Protein AF-A0A5A8AEP1-F1 (afdb_monomer_lite)

pLDDT: mean 81.13, std 14.39, range [53.38, 98.06]

Sequence (208 aa):
MDKDSIIITCQIITALGSLSTFGMFLFLFRKDKDKQTQINKLTSITTLLEAQNNVMKEHNNLVSQQVEIFRNTKILSGQDNKALSELRNIEEKKLKLSVRPNLWLNGAGYRGYDGELKIDLNNKGEVAYVTNFNLTSSDIILHNEHLPYELEGGQRRYIFARSKGNKHIKNAIYSIEILYKDKINTQYSITIIGEGANVTLSEPTEIE

Secondary structure (DSSP, 8-state):
--HHHHHHHHHHHHHHHHHHHHHHHHHHHHHHHHHHHHHHHHHHHHHHHHHHHHHHHHHHHHHHHHHHHHHHHHH-TT-HHHHHHHHHHHHHHHHHHHT---EEEEEEEEETTTTEEEEEEEE-SS-EEEEEEEEE-SSEEE-----SEEE-TT-EEEEEEEE-SSS-GGG-EEEEEEEEE-TT--EEEEEEEEETTEEEEPPPEEE-

Foldseek 3Di:
DDPVVVVVVVVVVVVVVVVVVVVVVVVVVVVVVVVVVVVVVVVLVVVLVVLVVVLVVVVVVLVVVLVVLVVVCVVPVPDPPPSVVVVVVSVVVNVCSQFPWDKDWPFWDADQVQQKIKTKIATQHAKKQWADKDKDFPFKDWDPPPDRDIHGHGGIDITMIGTDPDDRLQQTWIKIWIWIATPVGFIKIKIWTDGRRDIDIDDIDTDD

Structure (mmCIF, N/CA/C/O backbone):
data_AF-A0A5A8AEP1-F1
#
_entry.id   AF-A0A5A8AEP1-F1
#
loop_
_atom_site.group_PDB
_atom_site.id
_atom_site.type_symbol
_atom_site.label_atom_id
_atom_site.label_alt_id
_atom_site.label_comp_id
_atom_site.label_asym_id
_atom_site.label_entity_id
_atom_site.label_seq_id
_atom_site.pdbx_PDB_ins_code
_atom_site.Cartn_x
_atom_site.Cartn_y
_atom_site.Cartn_z
_atom_site.occupancy
_atom_site.B_iso_or_equiv
_atom_site.auth_seq_id
_atom_site.auth_comp_id
_atom_site.auth_asym_id
_atom_site.auth_atom_id
_atom_site.pdbx_PDB_model_num
ATOM 1 N N . MET A 1 1 ? 53.784 -49.464 -20.365 1.00 56.50 1 MET A N 1
ATOM 2 C CA . MET A 1 1 ? 52.571 -48.623 -20.409 1.00 56.50 1 MET A CA 1
ATOM 3 C C . MET A 1 1 ? 52.745 -47.651 -21.546 1.00 56.50 1 MET A C 1
ATOM 5 O O . MET A 1 1 ? 53.759 -46.965 -21.577 1.00 56.50 1 MET A O 1
ATOM 9 N N . ASP A 1 2 ? 51.821 -47.686 -22.497 1.00 63.44 2 ASP A N 1
ATOM 10 C CA . ASP A 1 2 ? 51.877 -46.867 -23.701 1.00 63.44 2 ASP A CA 1
ATOM 11 C C . ASP A 1 2 ? 51.679 -45.384 -23.348 1.00 63.44 2 ASP A C 1
ATOM 13 O O . ASP A 1 2 ? 50.875 -45.062 -22.465 1.00 63.44 2 ASP A O 1
ATOM 17 N N . LYS A 1 3 ? 52.433 -44.480 -23.987 1.00 59.47 3 LYS A N 1
ATOM 18 C CA . LYS A 1 3 ? 52.394 -43.031 -23.685 1.00 59.47 3 LYS A CA 1
ATOM 19 C C . LYS A 1 3 ? 50.985 -42.461 -23.867 1.00 59.47 3 LYS A C 1
ATOM 21 O O . LYS A 1 3 ? 50.569 -41.597 -23.096 1.00 59.47 3 LYS A O 1
ATOM 26 N N . ASP A 1 4 ? 50.234 -43.019 -24.807 1.00 63.28 4 ASP A N 1
ATOM 27 C CA . ASP A 1 4 ? 48.874 -42.598 -25.129 1.00 63.28 4 ASP A CA 1
ATOM 28 C C . ASP A 1 4 ? 47.870 -42.980 -24.031 1.00 63.28 4 ASP A C 1
ATOM 30 O O . ASP A 1 4 ? 46.975 -42.199 -23.703 1.00 63.28 4 ASP A O 1
ATOM 34 N N . SER A 1 5 ? 48.068 -44.117 -23.352 1.00 60.09 5 SER A N 1
ATOM 35 C CA . SER A 1 5 ? 47.227 -44.514 -22.212 1.00 60.09 5 SER A CA 1
ATOM 36 C C . SER A 1 5 ? 47.380 -43.567 -21.015 1.00 60.09 5 SER A C 1
ATOM 38 O O . SER A 1 5 ? 46.408 -43.303 -20.307 1.00 60.09 5 SER A O 1
ATOM 40 N N . ILE A 1 6 ? 48.577 -43.015 -20.788 1.00 62.09 6 ILE A N 1
ATOM 41 C CA . ILE A 1 6 ? 48.833 -42.062 -19.694 1.00 62.09 6 ILE A CA 1
ATOM 42 C C . ILE A 1 6 ? 48.179 -40.706 -19.995 1.00 62.09 6 ILE A C 1
ATOM 44 O O . ILE A 1 6 ? 47.563 -40.111 -19.112 1.00 62.09 6 ILE A O 1
ATOM 48 N N . ILE A 1 7 ? 48.248 -40.246 -21.247 1.00 65.69 7 ILE A N 1
ATOM 49 C CA . ILE A 1 7 ? 47.652 -38.973 -21.680 1.00 65.69 7 ILE A CA 1
ATOM 50 C C . ILE A 1 7 ? 46.123 -39.012 -21.554 1.00 65.69 7 ILE A C 1
ATOM 52 O O . ILE A 1 7 ? 45.536 -38.090 -20.986 1.00 65.69 7 ILE A O 1
ATOM 56 N N . ILE A 1 8 ? 45.486 -40.101 -21.994 1.00 66.75 8 ILE A N 1
ATOM 57 C CA . ILE A 1 8 ? 44.029 -40.282 -21.888 1.00 66.75 8 ILE A CA 1
ATOM 58 C C . ILE A 1 8 ? 43.591 -40.331 -20.415 1.00 66.75 8 ILE A C 1
ATOM 60 O O . ILE A 1 8 ? 42.610 -39.691 -20.035 1.00 66.75 8 ILE A O 1
ATOM 64 N N . THR A 1 9 ? 44.347 -41.020 -19.554 1.00 60.47 9 THR A N 1
ATOM 65 C CA . THR A 1 9 ? 44.026 -41.108 -18.119 1.00 60.47 9 THR A CA 1
ATOM 66 C C . THR A 1 9 ? 44.134 -39.741 -17.432 1.00 60.47 9 THR A C 1
ATOM 68 O O . THR A 1 9 ? 43.245 -39.360 -16.670 1.00 60.47 9 THR A O 1
ATOM 71 N N . CYS A 1 10 ? 45.163 -38.951 -17.753 1.00 59.16 10 CYS A N 1
ATOM 72 C CA . CYS A 1 10 ? 45.306 -37.582 -17.249 1.00 59.16 10 CYS A CA 1
ATOM 73 C C . CYS A 1 10 ? 44.175 -36.658 -17.728 1.00 59.16 10 CYS A C 1
ATOM 75 O O . CYS A 1 10 ? 43.651 -35.872 -16.939 1.00 59.16 10 CYS A O 1
ATOM 77 N N . GLN A 1 11 ? 43.745 -36.763 -18.988 1.00 58.00 11 GLN A N 1
ATOM 78 C CA . GLN A 1 11 ? 42.618 -35.979 -19.508 1.00 58.00 11 GLN A CA 1
ATOM 79 C C . GLN A 1 11 ? 41.291 -36.328 -18.814 1.00 58.00 11 GLN A C 1
ATOM 81 O O . GLN A 1 11 ? 40.545 -35.422 -18.443 1.00 58.00 11 GLN A O 1
ATOM 86 N N . ILE A 1 12 ? 41.029 -37.612 -18.551 1.00 61.69 12 ILE A N 1
ATOM 87 C CA . ILE A 1 12 ? 39.833 -38.068 -17.822 1.00 61.69 12 ILE A CA 1
ATOM 88 C C . ILE A 1 12 ? 39.840 -37.565 -16.371 1.00 61.69 12 ILE A C 1
ATOM 90 O O . ILE A 1 12 ? 38.819 -37.076 -15.889 1.00 61.69 12 ILE A O 1
ATOM 94 N N . ILE A 1 13 ? 40.987 -37.610 -15.683 1.00 59.09 13 ILE A N 1
ATOM 95 C CA . ILE A 1 13 ? 41.125 -37.093 -14.309 1.00 59.09 13 ILE A CA 1
ATOM 96 C C . ILE A 1 13 ? 40.872 -35.578 -14.263 1.00 59.09 13 ILE A C 1
ATOM 98 O O . ILE A 1 13 ? 40.195 -35.083 -13.361 1.00 59.09 13 ILE A O 1
ATOM 102 N N . THR A 1 14 ? 41.350 -34.841 -15.265 1.00 55.69 14 THR A N 1
ATOM 103 C CA . THR A 1 14 ? 41.165 -33.382 -15.350 1.00 55.69 14 THR A CA 1
ATOM 104 C C . THR A 1 14 ? 39.704 -33.015 -15.672 1.00 55.69 14 THR A C 1
ATOM 106 O O . THR A 1 14 ? 39.146 -32.070 -15.107 1.00 55.69 14 THR A O 1
ATOM 109 N N . ALA A 1 15 ? 39.034 -33.805 -16.518 1.00 58.00 15 ALA A N 1
ATOM 110 C CA . ALA A 1 15 ? 37.605 -33.671 -16.815 1.00 58.00 15 ALA A CA 1
ATOM 111 C C . ALA A 1 15 ? 36.709 -34.019 -15.606 1.00 58.00 15 ALA A C 1
ATOM 113 O O . ALA A 1 15 ? 35.729 -33.327 -15.338 1.00 58.00 15 ALA A O 1
ATOM 114 N N . LEU A 1 16 ? 37.072 -35.037 -14.818 1.00 57.28 16 LEU A N 1
ATOM 115 C CA . LEU A 1 16 ? 36.381 -35.402 -13.571 1.00 57.28 16 LEU A CA 1
ATOM 116 C C . LEU A 1 16 ? 36.598 -34.380 -12.444 1.00 57.28 16 LEU A C 1
ATOM 118 O O . LEU A 1 16 ? 35.710 -34.178 -11.614 1.00 57.28 16 LEU A O 1
ATOM 122 N N . GLY A 1 17 ? 37.752 -33.707 -12.420 1.00 59.12 17 GLY A N 1
ATOM 123 C CA . GLY A 1 17 ? 38.022 -32.606 -11.493 1.00 59.12 17 GLY A CA 1
ATOM 124 C C . GLY A 1 17 ? 37.175 -31.355 -11.765 1.00 59.12 17 GLY A C 1
ATOM 125 O O . GLY A 1 17 ? 36.769 -30.682 -10.820 1.00 59.12 17 GLY A O 1
ATOM 126 N N . SER A 1 18 ? 36.861 -31.066 -13.034 1.00 62.28 18 SER A N 1
ATOM 127 C CA . SER A 1 18 ? 36.062 -29.894 -13.450 1.00 62.28 18 SER A CA 1
ATOM 128 C C . SER A 1 18 ? 34.543 -30.114 -13.324 1.00 62.28 18 SER A C 1
ATOM 130 O O . SER A 1 18 ? 33.862 -29.308 -12.691 1.00 62.28 18 SER A O 1
ATOM 132 N N . LEU A 1 19 ? 34.026 -31.251 -13.814 1.00 60.31 19 LEU A N 1
ATOM 133 C CA . LEU A 1 19 ? 33.308 -32.211 -12.969 1.00 60.31 19 LEU A CA 1
ATOM 134 C C . LEU A 1 19 ? 32.662 -31.738 -11.652 1.00 60.31 19 LEU A C 1
ATOM 136 O O . LEU A 1 19 ? 31.562 -31.184 -11.550 1.00 60.31 19 LEU A O 1
ATOM 140 N N . SER A 1 20 ? 33.405 -32.079 -10.603 1.00 60.66 20 SER A N 1
ATOM 141 C CA . SER A 1 20 ? 33.069 -31.899 -9.200 1.00 60.66 20 SER A CA 1
ATOM 142 C C . SER A 1 20 ? 33.052 -30.432 -8.779 1.00 60.66 20 SER A C 1
ATOM 144 O O . SER A 1 20 ? 32.210 -30.052 -7.963 1.00 60.66 20 SER A O 1
ATOM 146 N N . THR A 1 21 ? 33.904 -29.581 -9.364 1.00 63.78 21 THR A N 1
ATOM 147 C CA . THR A 1 21 ? 33.881 -28.136 -9.083 1.00 63.78 21 THR A CA 1
ATOM 148 C C . THR A 1 21 ? 32.578 -27.507 -9.562 1.00 63.78 21 THR A C 1
ATOM 150 O O . THR A 1 21 ? 31.950 -26.766 -8.808 1.00 63.78 21 THR A O 1
ATOM 153 N N . PHE A 1 22 ? 32.102 -27.851 -10.760 1.00 63.69 22 PHE A N 1
ATOM 154 C CA . PHE A 1 22 ? 30.818 -27.367 -11.274 1.00 63.69 22 PHE A CA 1
ATOM 155 C C . PHE A 1 22 ? 29.628 -27.820 -10.407 1.00 63.69 22 PHE A C 1
ATOM 157 O O . PHE A 1 22 ? 28.737 -27.024 -10.098 1.00 63.69 22 PHE A O 1
ATOM 164 N N . GLY A 1 23 ? 29.647 -29.070 -9.930 1.00 65.56 23 GLY A N 1
ATOM 165 C CA . GLY A 1 23 ? 28.655 -29.580 -8.977 1.00 65.56 23 GLY A CA 1
ATOM 166 C C . GLY A 1 23 ? 28.650 -28.820 -7.644 1.00 65.56 23 GLY A C 1
ATOM 167 O O . GLY A 1 23 ? 27.582 -28.464 -7.140 1.00 65.56 23 GLY A O 1
ATOM 168 N N . MET A 1 24 ? 29.834 -28.502 -7.110 1.00 66.12 24 MET A N 1
ATOM 169 C CA . MET A 1 24 ? 30.001 -27.689 -5.899 1.00 66.12 24 MET A CA 1
ATOM 170 C C . MET A 1 24 ? 29.421 -26.277 -6.087 1.00 66.12 24 MET A C 1
ATOM 172 O O . MET A 1 24 ? 28.700 -25.790 -5.216 1.00 66.12 24 MET A O 1
ATOM 176 N N . PHE A 1 25 ? 29.655 -25.638 -7.240 1.00 65.25 25 PHE A N 1
ATOM 177 C CA . PHE A 1 25 ? 29.068 -24.332 -7.563 1.00 65.25 25 PHE A CA 1
ATOM 178 C C . PHE A 1 25 ? 27.539 -24.384 -7.640 1.00 65.25 25 PHE A C 1
ATOM 180 O O . PHE A 1 25 ? 26.870 -23.558 -7.020 1.00 65.25 25 PHE A O 1
ATOM 187 N N . LEU A 1 26 ? 26.960 -25.370 -8.333 1.00 63.34 26 LEU A N 1
ATOM 188 C CA . LEU A 1 26 ? 25.502 -25.533 -8.397 1.00 63.34 26 LEU A CA 1
ATOM 189 C C . LEU A 1 26 ? 24.879 -25.757 -7.012 1.00 63.34 26 LEU A C 1
ATOM 191 O O . LEU A 1 26 ? 23.819 -25.203 -6.714 1.00 63.34 26 LEU A O 1
ATOM 195 N N . PHE A 1 27 ? 25.537 -26.538 -6.154 1.00 70.50 27 PHE A N 1
ATOM 196 C CA . PHE A 1 27 ? 25.098 -26.756 -4.778 1.00 70.50 27 PHE A CA 1
ATOM 197 C C . PHE A 1 27 ? 25.143 -25.463 -3.947 1.00 70.50 27 PHE A C 1
ATOM 199 O O . PHE A 1 27 ? 24.183 -25.158 -3.235 1.00 70.50 27 PHE A O 1
ATOM 206 N N . LEU A 1 28 ? 26.205 -24.661 -4.089 1.00 65.38 28 LEU A N 1
ATOM 207 C CA . LEU A 1 28 ? 26.318 -23.350 -3.443 1.00 65.38 28 LEU A CA 1
ATOM 208 C C . LEU A 1 28 ? 25.212 -22.388 -3.903 1.00 65.38 28 LEU A C 1
ATOM 210 O O . LEU A 1 28 ? 24.568 -21.776 -3.055 1.00 65.38 28 LEU A O 1
ATOM 214 N N . PHE A 1 29 ? 24.912 -22.323 -5.204 1.00 68.56 29 PHE A N 1
ATOM 215 C CA . PHE A 1 29 ? 23.826 -21.485 -5.730 1.00 68.56 29 PHE A CA 1
ATOM 216 C C . PHE A 1 29 ? 22.436 -21.916 -5.244 1.00 68.56 29 PHE A C 1
ATOM 218 O O . PHE A 1 29 ? 21.575 -21.066 -5.016 1.00 68.56 29 PHE A O 1
ATOM 225 N N . ARG A 1 30 ? 22.188 -23.221 -5.065 1.00 68.56 30 ARG A N 1
ATOM 226 C CA . ARG A 1 30 ? 20.926 -23.704 -4.474 1.00 68.56 30 ARG A CA 1
ATOM 227 C C . ARG A 1 30 ? 20.817 -23.301 -3.006 1.00 68.56 30 ARG A C 1
ATOM 229 O O . ARG A 1 30 ? 19.806 -22.725 -2.617 1.00 68.56 30 ARG A O 1
ATOM 236 N N . LYS A 1 31 ? 21.883 -23.508 -2.225 1.00 70.75 31 LYS A N 1
ATOM 237 C CA . LYS A 1 31 ? 21.932 -23.113 -0.810 1.00 70.75 31 LYS A CA 1
ATOM 238 C C . LYS A 1 31 ? 21.740 -21.604 -0.626 1.00 70.75 31 LYS A C 1
ATOM 240 O O . LYS A 1 31 ? 21.106 -21.186 0.338 1.00 70.75 31 LYS A O 1
ATOM 245 N N . ASP A 1 32 ? 22.267 -20.798 -1.542 1.00 71.12 32 ASP A N 1
ATOM 246 C CA . ASP A 1 32 ? 22.111 -19.343 -1.521 1.00 71.12 32 ASP A CA 1
ATOM 247 C C . ASP A 1 32 ? 20.666 -18.910 -1.824 1.00 71.12 32 ASP A C 1
ATOM 249 O O . ASP A 1 32 ? 20.084 -18.110 -1.091 1.00 71.12 32 ASP A O 1
ATOM 253 N N . LYS A 1 33 ? 20.016 -19.538 -2.816 1.00 74.50 33 LYS A N 1
ATOM 254 C CA . LYS A 1 33 ? 18.581 -19.333 -3.093 1.00 74.50 33 LYS A CA 1
ATOM 255 C C . LYS A 1 33 ? 17.689 -19.717 -1.911 1.00 74.50 33 LYS A C 1
ATOM 257 O O . LYS A 1 33 ? 16.740 -18.992 -1.600 1.00 74.50 33 LYS A O 1
ATOM 262 N N . ASP A 1 34 ? 17.990 -20.823 -1.237 1.00 75.19 34 ASP A N 1
ATOM 263 C CA . ASP A 1 34 ? 17.231 -21.269 -0.066 1.00 75.19 34 ASP A CA 1
ATOM 264 C C . ASP A 1 34 ? 17.388 -20.289 1.103 1.00 75.19 34 ASP A C 1
ATOM 266 O O . ASP A 1 34 ? 16.399 -19.923 1.745 1.00 75.19 34 ASP A O 1
ATOM 270 N N . LYS A 1 35 ? 18.608 -19.787 1.336 1.00 71.31 35 LYS A N 1
ATOM 271 C CA . LYS A 1 35 ? 18.871 -18.733 2.326 1.00 71.31 35 LYS A CA 1
ATOM 272 C C . LYS A 1 35 ? 18.132 -17.441 1.996 1.00 71.31 35 LYS A C 1
ATOM 274 O O . LYS A 1 35 ? 17.483 -16.886 2.877 1.00 71.31 35 LYS A O 1
ATOM 279 N N . GLN A 1 36 ? 18.160 -16.994 0.743 1.00 66.94 36 GLN A N 1
ATOM 280 C CA . GLN A 1 36 ? 17.438 -15.793 0.326 1.00 66.94 36 GLN A CA 1
ATOM 281 C C . GLN A 1 36 ? 15.923 -15.953 0.517 1.00 66.94 36 GLN A C 1
ATOM 283 O O . GLN A 1 36 ? 15.242 -15.028 0.954 1.00 66.94 36 GLN A O 1
ATOM 288 N N . THR A 1 37 ? 15.393 -17.151 0.259 1.00 77.50 37 THR A N 1
ATOM 289 C CA . THR A 1 37 ? 13.979 -17.473 0.491 1.00 77.50 37 THR A CA 1
ATOM 290 C C . THR A 1 37 ? 13.626 -17.422 1.979 1.00 77.50 37 THR A C 1
ATOM 292 O O . THR A 1 37 ? 12.575 -16.896 2.341 1.00 77.50 37 THR A O 1
ATOM 295 N N . GLN A 1 38 ? 14.496 -17.932 2.854 1.00 63.12 38 GLN A N 1
ATOM 296 C CA . GLN A 1 38 ? 14.309 -17.847 4.305 1.00 63.12 38 GLN A CA 1
ATOM 297 C C . GLN A 1 38 ? 14.385 -16.404 4.808 1.00 63.12 38 GLN A C 1
ATOM 299 O O . GLN A 1 38 ? 13.530 -16.006 5.594 1.00 63.12 38 GLN A O 1
ATOM 304 N N . ILE A 1 39 ? 15.340 -15.609 4.318 1.00 67.25 39 ILE A N 1
ATOM 305 C CA . ILE A 1 39 ? 15.459 -14.183 4.654 1.00 67.25 39 ILE A CA 1
ATOM 306 C C . ILE A 1 39 ? 14.185 -13.441 4.251 1.00 67.25 39 ILE A C 1
ATOM 308 O O . ILE A 1 39 ? 13.596 -12.772 5.089 1.00 67.25 39 ILE A O 1
ATOM 312 N N . ASN A 1 40 ? 13.691 -13.632 3.024 1.00 68.25 40 ASN A N 1
ATOM 313 C CA . ASN A 1 40 ? 12.458 -12.988 2.566 1.00 68.25 40 ASN A CA 1
ATOM 314 C C . ASN A 1 40 ? 11.246 -13.365 3.441 1.00 68.25 40 ASN A C 1
ATOM 316 O O . ASN A 1 40 ? 10.421 -12.508 3.757 1.00 68.25 40 ASN A O 1
ATOM 320 N N . LYS A 1 41 ? 11.151 -14.633 3.872 1.00 71.81 41 LYS A N 1
ATOM 321 C CA . LYS A 1 41 ? 10.112 -15.085 4.813 1.00 71.81 41 LYS A CA 1
ATOM 322 C C . LYS A 1 41 ? 10.259 -14.427 6.187 1.00 71.81 41 LYS A C 1
ATOM 324 O O . LYS A 1 41 ? 9.268 -13.952 6.727 1.00 71.81 41 LYS A O 1
ATOM 329 N N . LEU A 1 42 ? 11.473 -14.364 6.735 1.00 63.22 42 LEU A N 1
ATOM 330 C CA . LEU A 1 42 ? 11.748 -13.696 8.011 1.00 63.22 42 LEU A CA 1
ATOM 331 C C . LEU A 1 42 ? 11.422 -12.203 7.949 1.00 63.22 42 LEU A C 1
ATOM 333 O O . LEU A 1 42 ? 10.731 -11.708 8.827 1.00 63.22 42 LEU A O 1
ATOM 337 N N . THR A 1 43 ? 11.839 -11.498 6.897 1.00 64.31 43 THR A N 1
ATOM 338 C CA . THR A 1 43 ? 11.517 -10.078 6.698 1.00 64.31 43 THR A CA 1
ATOM 339 C C . THR A 1 43 ? 10.005 -9.852 6.625 1.00 64.31 43 THR A C 1
ATOM 341 O O . THR A 1 43 ? 9.491 -8.921 7.244 1.00 64.31 43 THR A O 1
ATOM 344 N N . SER A 1 44 ? 9.270 -10.728 5.934 1.00 62.94 44 SER A N 1
ATOM 345 C CA . SER A 1 44 ? 7.803 -10.680 5.895 1.00 62.94 44 SER A CA 1
ATOM 346 C C . SER A 1 44 ? 7.171 -10.906 7.277 1.00 62.94 44 SER A C 1
ATOM 348 O O . SER A 1 44 ? 6.243 -10.192 7.645 1.00 62.94 44 SER A O 1
ATOM 350 N N . ILE A 1 45 ? 7.701 -11.833 8.081 1.00 62.38 45 ILE A N 1
ATOM 351 C CA . ILE A 1 45 ? 7.216 -12.087 9.447 1.00 62.38 45 ILE A CA 1
ATOM 352 C C . ILE A 1 45 ? 7.522 -10.902 10.376 1.00 62.38 45 ILE A C 1
ATOM 354 O O . ILE A 1 45 ? 6.648 -10.480 11.130 1.00 62.38 45 ILE A O 1
ATOM 358 N N . THR A 1 46 ? 8.728 -10.330 10.316 1.00 57.91 46 THR A N 1
ATOM 359 C CA . THR A 1 46 ? 9.122 -9.186 11.156 1.00 57.91 46 THR A CA 1
ATOM 360 C C . THR A 1 46 ? 8.277 -7.951 10.855 1.00 57.91 46 THR A C 1
ATOM 362 O O . THR A 1 46 ? 7.783 -7.300 11.770 1.00 57.91 46 THR A O 1
ATOM 365 N N . THR A 1 47 ? 8.048 -7.654 9.574 1.00 65.00 47 THR A N 1
ATOM 366 C CA . THR A 1 47 ? 7.218 -6.510 9.161 1.00 65.00 47 THR A CA 1
ATOM 367 C C . THR A 1 47 ? 5.745 -6.683 9.547 1.00 65.00 47 THR A C 1
ATOM 369 O O . THR A 1 47 ? 5.089 -5.700 9.907 1.00 65.00 47 THR A O 1
ATOM 372 N N . LEU A 1 48 ? 5.230 -7.920 9.535 1.00 65.00 48 LEU A N 1
ATOM 373 C CA . LEU A 1 48 ? 3.902 -8.254 10.058 1.00 65.00 48 LEU A CA 1
ATOM 374 C C . LEU A 1 48 ? 3.832 -8.065 11.583 1.00 65.00 48 LEU A C 1
ATOM 376 O O . LEU A 1 48 ? 2.889 -7.451 12.079 1.00 65.00 48 LEU A O 1
ATOM 380 N N . LEU A 1 49 ? 4.843 -8.533 12.323 1.00 63.00 49 LEU A N 1
ATOM 381 C CA . LEU A 1 49 ? 4.940 -8.376 13.780 1.00 63.00 49 LEU A CA 1
ATOM 382 C C . LEU A 1 49 ? 5.002 -6.906 14.207 1.00 63.00 49 LEU A C 1
ATOM 384 O O . LEU A 1 49 ? 4.343 -6.525 15.170 1.00 63.00 49 LEU A O 1
ATOM 388 N N . GLU A 1 50 ? 5.754 -6.063 13.500 1.00 65.00 50 GLU A N 1
ATOM 389 C CA . GLU A 1 50 ? 5.803 -4.622 13.779 1.00 65.00 50 GLU A CA 1
ATOM 390 C C . GLU A 1 50 ? 4.443 -3.948 13.567 1.00 65.00 50 GLU A C 1
ATOM 392 O O . GLU A 1 50 ? 4.012 -3.146 14.399 1.00 65.00 50 GLU A O 1
ATOM 397 N N . ALA A 1 51 ? 3.733 -4.308 12.492 1.00 69.50 51 ALA A N 1
ATOM 398 C CA . ALA A 1 51 ? 2.381 -3.811 12.248 1.00 69.50 51 ALA A CA 1
ATOM 399 C C . ALA A 1 51 ? 1.413 -4.258 13.353 1.00 69.50 51 ALA A C 1
ATOM 401 O O . ALA A 1 51 ? 0.679 -3.430 13.891 1.00 69.50 51 ALA A O 1
ATOM 402 N N . GLN A 1 52 ? 1.466 -5.534 13.749 1.00 65.12 52 GLN A N 1
ATOM 403 C CA . GLN A 1 52 ? 0.660 -6.067 14.849 1.00 65.12 52 GLN A CA 1
ATOM 404 C C . GLN A 1 52 ? 0.982 -5.396 16.188 1.00 65.12 52 GLN A C 1
ATOM 406 O O . GLN A 1 52 ? 0.070 -5.105 16.956 1.00 65.12 52 GLN A O 1
ATOM 411 N N . ASN A 1 53 ? 2.252 -5.096 16.466 1.00 69.75 53 ASN A N 1
ATOM 412 C CA . ASN A 1 53 ? 2.665 -4.441 17.706 1.00 69.75 53 ASN A CA 1
ATOM 413 C C . ASN A 1 53 ? 2.133 -3.000 17.791 1.00 69.75 53 ASN A C 1
ATOM 415 O O . ASN A 1 53 ? 1.633 -2.583 18.835 1.00 69.75 53 ASN A O 1
ATOM 419 N N . ASN A 1 54 ? 2.167 -2.251 16.685 1.00 74.25 54 ASN A N 1
ATOM 420 C CA . ASN A 1 54 ? 1.581 -0.910 16.636 1.00 74.25 54 ASN A CA 1
ATOM 421 C C . ASN A 1 54 ? 0.060 -0.951 16.846 1.00 74.25 54 ASN A C 1
ATOM 423 O O . ASN A 1 54 ? -0.460 -0.197 17.668 1.00 74.25 54 ASN A O 1
ATOM 427 N N . VAL A 1 55 ? -0.630 -1.899 16.203 1.00 74.50 55 VAL A N 1
ATOM 428 C CA . VAL A 1 55 ? -2.071 -2.118 16.407 1.00 74.50 55 VAL A CA 1
ATOM 429 C C . VAL A 1 55 ? -2.377 -2.524 17.857 1.00 74.50 55 VAL A C 1
ATOM 431 O O . VAL A 1 55 ? -3.316 -2.002 18.453 1.00 74.50 55 VAL A O 1
ATOM 434 N N . MET A 1 56 ? -1.570 -3.392 18.479 1.00 72.50 56 MET A N 1
ATOM 435 C CA . MET A 1 56 ? -1.743 -3.788 19.885 1.00 72.50 56 MET A CA 1
ATOM 436 C C . MET A 1 56 ? -1.540 -2.624 20.857 1.00 72.50 56 MET A C 1
ATOM 438 O O . MET A 1 56 ? -2.269 -2.527 21.844 1.00 72.50 56 MET A O 1
ATOM 442 N N . LYS A 1 57 ? -0.578 -1.730 20.602 1.00 77.31 57 LYS A N 1
ATOM 443 C CA . LYS A 1 57 ? -0.376 -0.530 21.430 1.00 77.31 57 LYS A CA 1
ATOM 444 C C . LYS A 1 57 ? -1.596 0.384 21.389 1.00 77.31 57 LYS A C 1
ATOM 446 O O . LYS A 1 57 ? -2.064 0.814 22.442 1.00 77.31 57 LYS A O 1
ATOM 451 N N . GLU A 1 58 ? -2.139 0.638 20.201 1.00 79.56 58 GLU A N 1
ATOM 452 C CA . GLU A 1 58 ? -3.373 1.414 20.059 1.00 79.56 58 GLU A CA 1
ATOM 453 C C . GLU A 1 58 ? -4.560 0.714 20.732 1.00 79.56 58 GLU A C 1
ATOM 455 O O . GLU A 1 58 ? -5.314 1.350 21.469 1.00 79.56 58 GLU A O 1
ATOM 460 N N . HIS A 1 59 ? -4.683 -0.606 20.569 1.00 69.25 59 HIS A N 1
ATOM 461 C CA . HIS A 1 59 ? -5.729 -1.390 21.221 1.00 69.25 59 HIS A CA 1
ATOM 462 C C . HIS A 1 59 ? -5.652 -1.301 22.754 1.00 69.25 59 HIS A C 1
ATOM 464 O O . HIS A 1 59 ? -6.668 -1.061 23.406 1.00 69.25 59 HIS A O 1
ATOM 470 N N . ASN A 1 60 ? -4.456 -1.423 23.336 1.00 73.50 60 ASN A N 1
ATOM 471 C CA . ASN A 1 60 ? -4.243 -1.295 24.779 1.00 73.50 60 ASN A CA 1
ATOM 472 C C . ASN A 1 60 ? -4.591 0.106 25.294 1.00 73.50 60 ASN A C 1
ATOM 474 O O . ASN A 1 60 ? -5.231 0.222 26.339 1.00 73.50 60 ASN A O 1
ATOM 478 N N . ASN A 1 61 ? -4.245 1.162 24.551 1.00 85.25 61 ASN A N 1
ATOM 479 C CA . ASN A 1 61 ? -4.640 2.528 24.899 1.00 85.25 61 ASN A CA 1
ATOM 480 C C . ASN A 1 61 ? -6.169 2.681 24.920 1.00 85.25 61 ASN A C 1
ATOM 482 O O . ASN A 1 61 ? -6.721 3.235 25.870 1.00 85.25 61 ASN A O 1
ATOM 486 N N . LEU A 1 62 ? -6.869 2.136 23.919 1.00 80.00 62 LEU A N 1
ATOM 487 C CA . LEU A 1 62 ? -8.334 2.171 23.855 1.00 80.00 62 LEU A CA 1
ATOM 488 C C . LEU A 1 62 ? -8.994 1.338 24.964 1.00 80.00 62 LEU A C 1
ATOM 490 O O . LEU A 1 62 ? -10.027 1.731 25.502 1.00 80.00 62 LEU A O 1
ATOM 494 N N . VAL A 1 63 ? -8.418 0.189 25.328 1.00 75.81 63 VAL A N 1
ATOM 495 C CA . VAL A 1 63 ? -8.879 -0.615 26.473 1.00 75.81 63 VAL A CA 1
ATOM 496 C C . VAL A 1 63 ? -8.673 0.140 27.785 1.00 75.81 63 VAL A C 1
ATOM 498 O O . VAL A 1 63 ? -9.585 0.169 28.606 1.00 75.81 63 VAL A O 1
ATOM 501 N N . SER A 1 64 ? -7.528 0.801 27.967 1.00 75.06 64 SER A N 1
ATOM 502 C CA . SER A 1 64 ? -7.274 1.632 29.148 1.00 75.06 64 SER A CA 1
ATOM 503 C C . SER A 1 64 ? -8.304 2.756 29.276 1.00 75.06 64 SER A C 1
ATOM 505 O O . SER A 1 64 ? -8.885 2.934 30.344 1.00 75.06 64 SER A O 1
ATOM 507 N N . GLN A 1 65 ? -8.604 3.454 28.175 1.00 76.19 65 GLN A N 1
ATOM 508 C CA . GLN A 1 65 ? -9.652 4.482 28.135 1.00 76.19 65 GLN A CA 1
ATOM 509 C C . GLN A 1 65 ? -11.029 3.910 28.498 1.00 76.19 65 GLN A C 1
ATOM 511 O O . GLN A 1 65 ? -11.758 4.500 29.291 1.00 76.19 65 GLN A O 1
ATOM 516 N N . GLN A 1 66 ? -11.379 2.731 27.973 1.00 64.31 66 GLN A N 1
ATOM 517 C CA . GLN A 1 66 ? -12.635 2.056 28.306 1.00 64.31 66 GLN A CA 1
ATOM 518 C C . GLN A 1 66 ? -12.721 1.721 29.807 1.00 64.31 66 GLN A C 1
ATOM 520 O O . GLN A 1 66 ? -13.761 1.942 30.426 1.00 64.31 66 GLN A O 1
ATOM 525 N N . VAL A 1 67 ? -11.632 1.233 30.411 1.00 72.94 67 VAL A N 1
ATOM 526 C CA . VAL A 1 67 ? -11.559 0.936 31.853 1.00 72.94 67 VAL A CA 1
ATOM 527 C C . VAL A 1 67 ? -11.714 2.204 32.697 1.00 72.94 67 VAL A C 1
ATOM 529 O O . VAL A 1 67 ? -12.440 2.179 33.692 1.00 72.94 67 VAL A O 1
ATOM 532 N N . GLU A 1 68 ? -11.087 3.315 32.306 1.00 73.56 68 GLU A N 1
ATOM 533 C CA . GLU A 1 68 ? -11.248 4.607 32.987 1.00 73.56 68 GLU A CA 1
ATOM 534 C C . GLU A 1 68 ? -12.687 5.119 32.915 1.00 73.56 68 GLU A C 1
ATOM 536 O O . GLU A 1 68 ? -13.245 5.521 33.938 1.00 73.56 68 GLU A O 1
ATOM 541 N N . ILE A 1 69 ? -13.323 5.034 31.742 1.00 68.44 69 ILE A N 1
ATOM 542 C CA . ILE A 1 69 ? -14.728 5.415 31.569 1.00 68.44 69 ILE A CA 1
ATOM 543 C C . ILE A 1 69 ? -15.625 4.561 32.465 1.00 68.44 69 ILE A C 1
ATOM 545 O O . ILE A 1 69 ? -16.424 5.124 33.205 1.00 68.44 69 ILE A O 1
ATOM 549 N N . PHE A 1 70 ? -15.465 3.231 32.475 1.00 65.81 70 PHE A N 1
ATOM 550 C CA . PHE A 1 70 ? -16.244 2.339 33.348 1.00 65.81 70 PHE A CA 1
ATOM 551 C C . PHE A 1 70 ? -16.025 2.608 34.839 1.00 65.81 70 PHE A C 1
ATOM 553 O O . PHE A 1 70 ? -16.963 2.505 35.634 1.00 65.81 70 PHE A O 1
ATOM 560 N N . ARG A 1 71 ? -14.793 2.943 35.237 1.00 61.56 71 ARG A N 1
ATOM 561 C CA . ARG A 1 71 ? -14.477 3.307 36.621 1.00 61.56 71 ARG A CA 1
ATOM 562 C C . ARG A 1 71 ? -15.181 4.603 37.014 1.00 61.56 71 ARG A C 1
ATOM 564 O O . ARG A 1 71 ? -15.747 4.669 38.099 1.00 61.56 71 ARG A O 1
ATOM 571 N N . ASN A 1 72 ? -15.191 5.593 36.128 1.00 59.25 72 ASN A N 1
ATOM 572 C CA . ASN A 1 72 ? -15.811 6.890 36.381 1.00 59.25 72 ASN A CA 1
ATOM 573 C C . ASN A 1 72 ? -17.349 6.832 36.305 1.00 59.25 72 ASN A C 1
ATOM 575 O O . ASN A 1 72 ? -18.011 7.481 37.110 1.00 59.25 72 ASN A O 1
ATOM 579 N N . THR A 1 73 ? -17.938 6.013 35.425 1.00 55.06 73 THR A N 1
ATOM 580 C CA . THR A 1 73 ? -19.401 5.843 35.318 1.00 55.06 73 THR A CA 1
ATOM 581 C C . THR A 1 73 ? -20.004 5.009 36.438 1.00 55.06 73 THR A C 1
ATOM 583 O O . THR A 1 73 ? -21.058 5.378 36.946 1.00 55.06 73 THR A O 1
ATOM 586 N N . LYS A 1 74 ? -19.340 3.938 36.907 1.00 53.44 74 LYS A N 1
ATOM 587 C CA . LYS A 1 74 ? -19.808 3.203 38.104 1.00 53.44 74 LYS A CA 1
ATOM 588 C C . LYS A 1 74 ? -19.850 4.078 39.360 1.00 53.44 74 LYS A C 1
ATOM 590 O O . LYS A 1 74 ? -20.622 3.782 40.266 1.00 53.44 74 LYS A O 1
ATOM 595 N N . ILE A 1 75 ? -19.020 5.122 39.423 1.00 54.91 75 ILE A N 1
ATOM 596 C CA . ILE A 1 75 ? -18.976 6.084 40.533 1.00 54.91 75 ILE A CA 1
ATOM 597 C C . ILE A 1 75 ? -20.043 7.189 40.371 1.00 54.91 75 ILE A C 1
ATOM 599 O O . ILE A 1 75 ? -20.449 7.790 41.362 1.00 54.91 75 ILE A O 1
ATOM 603 N N . LEU A 1 76 ? -20.541 7.440 39.154 1.00 53.38 76 LEU A N 1
ATOM 604 C CA . LEU A 1 76 ? -21.426 8.562 38.817 1.00 53.38 76 LEU A CA 1
ATOM 605 C C . LEU A 1 76 ? -22.709 8.067 38.126 1.00 53.38 76 LEU A C 1
ATOM 607 O O . LEU A 1 76 ? -22.948 8.339 36.952 1.00 53.38 76 LEU A O 1
ATOM 611 N N . SER A 1 77 ? -23.552 7.340 38.859 1.00 54.22 77 SER A N 1
ATOM 612 C CA . SER A 1 77 ? -24.832 6.788 38.388 1.00 54.22 77 SER A CA 1
ATOM 613 C C . SER A 1 77 ? -25.925 7.857 38.175 1.00 54.22 77 SER A C 1
ATOM 615 O O . SER A 1 77 ? -26.967 7.820 38.831 1.00 54.22 77 SER A O 1
ATOM 617 N N . GLY A 1 78 ? -25.695 8.846 37.304 1.00 54.03 78 GLY A N 1
ATOM 618 C CA . GLY A 1 78 ? -26.681 9.910 37.061 1.00 54.03 78 GLY A CA 1
ATOM 619 C C . GLY A 1 78 ? -26.470 10.843 35.862 1.00 54.03 78 GLY A C 1
ATOM 620 O O . GLY A 1 78 ? -27.258 11.770 35.696 1.00 54.03 78 GLY A O 1
ATOM 621 N N . GLN A 1 79 ? -25.450 10.649 35.016 1.00 54.19 79 GLN A N 1
ATOM 622 C CA . GLN A 1 79 ? -25.217 11.480 33.816 1.00 54.19 79 GLN A CA 1
ATOM 623 C C . GLN A 1 79 ? -24.848 10.609 32.601 1.00 54.19 79 GLN A C 1
ATOM 625 O O . GLN A 1 79 ? -23.768 10.712 32.021 1.00 54.19 79 GLN A O 1
ATOM 630 N N . ASP A 1 80 ? -25.768 9.721 32.225 1.00 60.34 80 ASP A N 1
ATOM 631 C CA . ASP A 1 80 ? -25.492 8.553 31.378 1.00 60.34 80 ASP A CA 1
ATOM 632 C C . ASP A 1 80 ? -25.230 8.835 29.887 1.00 60.34 80 ASP A C 1
ATOM 634 O O . ASP A 1 80 ? -24.604 8.018 29.223 1.00 60.34 80 ASP A O 1
ATOM 638 N N . ASN A 1 81 ? -25.610 9.985 29.324 1.00 67.00 81 ASN A N 1
ATOM 639 C CA . ASN A 1 81 ? -25.531 10.165 27.862 1.00 67.00 81 ASN A CA 1
ATOM 640 C C . ASN A 1 81 ? -24.117 10.426 27.318 1.00 67.00 81 ASN A C 1
ATOM 642 O O . ASN A 1 81 ? -23.806 10.042 26.189 1.00 67.00 81 ASN A O 1
ATOM 646 N N . LYS A 1 82 ? -23.244 11.078 28.096 1.00 72.62 82 LYS A N 1
ATOM 647 C CA . LYS A 1 82 ? -21.900 11.443 27.619 1.00 72.62 82 LYS A CA 1
ATOM 648 C C . LYS A 1 82 ? -20.969 10.232 27.591 1.00 72.62 82 LYS A C 1
ATOM 650 O O . LYS A 1 82 ? -20.317 9.987 26.582 1.00 72.62 82 LYS A O 1
ATOM 655 N N . ALA A 1 83 ? -20.972 9.438 28.657 1.00 68.06 83 ALA A N 1
ATOM 656 C CA . ALA A 1 83 ? -20.125 8.256 28.743 1.00 68.06 83 ALA A CA 1
ATOM 657 C C . ALA A 1 83 ? -20.560 7.139 27.782 1.00 68.06 83 ALA A C 1
ATOM 659 O O . ALA A 1 83 ? -19.709 6.454 27.222 1.00 68.06 83 ALA A O 1
ATOM 660 N N . LEU A 1 84 ? -21.867 6.980 27.529 1.00 70.56 84 LEU A N 1
ATOM 661 C CA . LEU A 1 84 ? -22.360 6.037 26.518 1.00 70.56 84 LEU A CA 1
ATOM 662 C C . LEU A 1 84 ? -21.931 6.440 25.101 1.00 70.56 84 LEU A C 1
ATOM 664 O O . LEU A 1 84 ? -21.541 5.587 24.309 1.00 70.56 84 LEU A O 1
ATOM 668 N N . SER A 1 85 ? -21.965 7.741 24.795 1.00 76.12 85 SER A N 1
ATOM 669 C CA . SER A 1 85 ? -21.467 8.282 23.525 1.00 76.12 85 SER A CA 1
ATOM 670 C C . SER A 1 85 ? -19.960 8.050 23.366 1.00 76.12 85 SER A C 1
ATOM 672 O O . SER A 1 85 ? -19.505 7.584 22.325 1.00 76.12 85 SER A O 1
ATOM 674 N N . GLU A 1 86 ? -19.177 8.288 24.421 1.00 77.44 86 GLU A N 1
ATOM 675 C CA . GLU A 1 86 ? -17.734 8.019 24.425 1.00 77.44 86 GLU A CA 1
ATOM 676 C C . GLU A 1 86 ? -17.416 6.526 24.247 1.00 77.44 86 GLU A C 1
ATOM 678 O O . GLU A 1 86 ? -16.550 6.185 23.441 1.00 77.44 86 GLU A O 1
ATOM 683 N N . LEU A 1 87 ? -18.149 5.631 24.920 1.00 74.81 87 LEU A N 1
ATOM 684 C CA . LEU A 1 87 ? -18.016 4.180 24.739 1.00 74.81 87 LEU A CA 1
ATOM 685 C C . LEU A 1 87 ? -18.320 3.758 23.303 1.00 74.81 87 LEU A C 1
ATOM 687 O O . LEU A 1 87 ? -17.530 3.031 22.702 1.00 74.81 87 LEU A O 1
ATOM 691 N N . ARG A 1 88 ? -19.418 4.258 22.734 1.00 73.88 88 ARG A N 1
ATOM 692 C CA . ARG A 1 88 ? -19.784 3.981 21.345 1.00 73.88 88 ARG A CA 1
ATOM 693 C C . ARG A 1 88 ? -18.702 4.459 20.371 1.00 73.88 88 ARG A C 1
ATOM 695 O O . ARG A 1 88 ? -18.310 3.708 19.485 1.00 73.88 88 ARG A O 1
ATOM 702 N N . ASN A 1 89 ? -18.156 5.657 20.576 1.00 82.50 89 ASN A N 1
ATOM 703 C CA . ASN A 1 89 ? -17.056 6.179 19.759 1.00 82.50 89 ASN A CA 1
ATOM 704 C C . ASN A 1 89 ? -15.792 5.307 19.862 1.00 82.50 89 ASN A C 1
ATOM 706 O O . ASN A 1 89 ? -15.065 5.145 18.882 1.00 82.50 89 ASN A O 1
ATOM 710 N N . ILE A 1 90 ? -15.506 4.744 21.041 1.00 80.50 90 ILE A N 1
ATOM 711 C CA . ILE A 1 90 ? -14.386 3.813 21.231 1.00 80.50 90 ILE A CA 1
ATOM 712 C C . ILE A 1 90 ? -14.642 2.500 20.492 1.00 80.50 90 ILE A C 1
ATOM 714 O O . ILE A 1 90 ? -13.733 1.995 19.836 1.00 80.50 90 ILE A O 1
ATOM 718 N N . GLU A 1 91 ? -15.848 1.946 20.579 1.00 75.12 91 GLU A N 1
ATOM 719 C CA . GLU A 1 91 ? -16.211 0.715 19.870 1.00 75.12 91 GLU A CA 1
ATOM 720 C C . GLU A 1 91 ? -16.139 0.891 18.351 1.00 75.12 91 GLU A C 1
ATOM 722 O O . GLU A 1 91 ? -15.527 0.064 17.675 1.00 75.12 91 GLU A O 1
ATOM 727 N N . GLU A 1 92 ? -16.652 2.003 17.820 1.00 81.25 92 GLU A N 1
ATOM 728 C CA . GLU A 1 92 ? -16.545 2.339 16.397 1.00 81.25 92 GLU A CA 1
ATOM 729 C C . GLU A 1 92 ? -15.074 2.469 15.960 1.00 81.25 92 GLU A C 1
ATOM 731 O O . GLU A 1 92 ? -14.675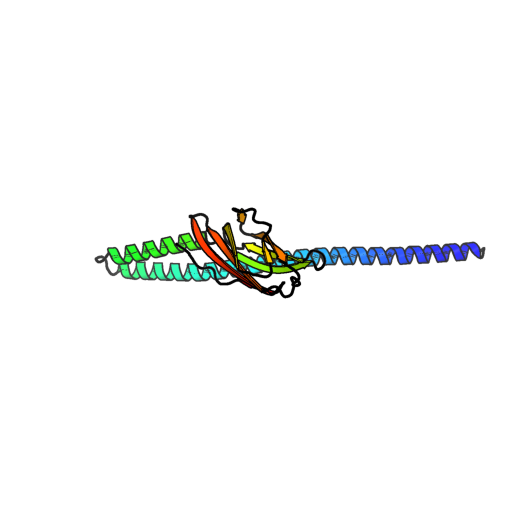 1.908 14.937 1.00 81.25 92 GLU A O 1
ATOM 736 N N . LYS A 1 93 ? -14.221 3.123 16.763 1.00 85.56 93 LYS A N 1
ATOM 737 C CA . LYS A 1 93 ? -12.772 3.193 16.499 1.00 85.56 93 LYS A CA 1
ATOM 738 C C . LYS A 1 93 ? -12.103 1.820 16.533 1.00 85.56 93 LYS A C 1
ATOM 740 O O . LYS A 1 93 ? -11.283 1.530 15.666 1.00 85.56 93 LYS A O 1
ATOM 745 N N . LYS A 1 94 ? -12.439 0.968 17.507 1.00 81.38 94 LYS A N 1
ATOM 746 C CA . LYS A 1 94 ? -11.904 -0.401 17.600 1.00 81.38 94 LYS A CA 1
ATOM 747 C C . LYS A 1 94 ? -12.282 -1.226 16.374 1.00 81.38 94 LYS A C 1
ATOM 749 O O . LYS A 1 94 ? -11.422 -1.924 15.845 1.00 81.38 94 LYS A O 1
ATOM 754 N N . LEU A 1 95 ? -13.530 -1.112 15.918 1.00 83.38 95 LEU A N 1
ATOM 755 C CA . LEU A 1 95 ? -14.010 -1.794 14.722 1.00 83.38 95 LEU A CA 1
ATOM 756 C C . LEU A 1 95 ? -13.258 -1.322 13.472 1.00 83.38 95 LEU A C 1
ATOM 758 O O . LEU A 1 95 ? -12.753 -2.154 12.725 1.00 83.38 95 LEU A O 1
ATOM 762 N N . LYS A 1 96 ? -13.116 -0.003 13.278 1.00 87.62 96 LYS A N 1
ATOM 763 C CA . LYS A 1 96 ? -12.332 0.561 12.165 1.00 87.62 96 LYS A CA 1
ATOM 764 C C . LYS A 1 96 ? -10.887 0.064 12.187 1.00 87.62 96 LYS A C 1
ATOM 766 O O . LYS A 1 96 ? -10.368 -0.370 11.165 1.00 87.62 96 LYS A O 1
ATOM 771 N N . LEU A 1 97 ? -10.241 0.061 13.354 1.00 86.94 97 LEU A N 1
ATOM 772 C CA . LEU A 1 97 ? -8.871 -0.437 13.499 1.00 86.94 97 LEU A CA 1
ATOM 773 C C . LEU A 1 97 ? -8.749 -1.938 13.218 1.00 86.94 97 LEU A C 1
ATOM 775 O O . LEU A 1 97 ? -7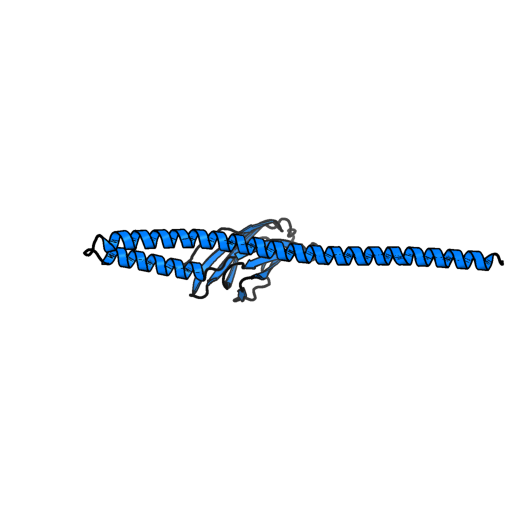.752 -2.354 12.633 1.00 86.94 97 LEU A O 1
ATOM 779 N N . SER A 1 98 ? -9.743 -2.752 13.592 1.00 84.12 98 SER A N 1
ATOM 780 C CA . SER A 1 98 ? -9.687 -4.201 13.369 1.00 84.12 98 SER A CA 1
ATOM 781 C C . SER A 1 98 ? -9.855 -4.601 11.906 1.00 84.12 98 SER A C 1
ATOM 783 O O . SER A 1 98 ? -9.542 -5.734 11.565 1.00 84.12 98 SER A O 1
ATOM 785 N N . VAL A 1 99 ? -10.368 -3.705 11.057 1.00 89.62 99 VAL A N 1
ATOM 786 C CA . VAL A 1 99 ? -10.544 -3.937 9.613 1.00 89.62 99 VAL A CA 1
ATOM 787 C C . VAL A 1 99 ? -9.636 -3.063 8.747 1.00 89.62 99 VAL A C 1
ATOM 789 O O . VAL A 1 99 ? -9.754 -3.093 7.524 1.00 89.62 99 VAL A O 1
ATOM 792 N N . ARG A 1 100 ? -8.725 -2.294 9.359 1.00 90.94 100 ARG A N 1
ATOM 793 C CA . ARG A 1 100 ? -7.918 -1.291 8.659 1.00 90.94 100 ARG A CA 1
ATOM 794 C C . ARG A 1 100 ? -6.864 -1.944 7.751 1.00 90.94 100 ARG A C 1
ATOM 796 O O . ARG A 1 100 ? -6.017 -2.705 8.238 1.00 90.94 100 ARG A O 1
ATOM 803 N N . PRO A 1 101 ? -6.833 -1.604 6.453 1.00 94.50 101 PRO A N 1
ATOM 804 C CA . PRO A 1 101 ? -5.748 -2.007 5.575 1.00 94.50 101 PRO A CA 1
ATOM 805 C C . PRO A 1 101 ? -4.452 -1.277 5.919 1.00 94.50 101 PRO A C 1
ATOM 807 O O . PRO A 1 101 ? -4.464 -0.160 6.438 1.00 94.50 101 PRO A O 1
ATOM 810 N N . ASN A 1 102 ? -3.314 -1.888 5.600 1.00 95.00 102 ASN A N 1
ATOM 811 C CA . ASN A 1 102 ? -2.010 -1.285 5.855 1.00 95.00 102 ASN A CA 1
ATOM 812 C C . ASN A 1 102 ? -1.139 -1.398 4.609 1.00 95.00 102 ASN A C 1
ATOM 814 O O . ASN A 1 102 ? -0.428 -2.388 4.410 1.00 95.00 102 ASN A O 1
ATOM 818 N N . LEU A 1 103 ? -1.252 -0.385 3.752 1.00 96.31 103 LEU A N 1
ATOM 819 C CA . LEU A 1 103 ? -0.504 -0.313 2.510 1.00 96.31 103 LEU A CA 1
ATOM 820 C C . LEU A 1 103 ? 0.924 0.167 2.768 1.00 96.31 103 LEU A C 1
ATOM 822 O O . LEU A 1 103 ? 1.149 1.112 3.518 1.00 96.31 103 LEU A O 1
ATOM 826 N N . TRP A 1 104 ? 1.891 -0.479 2.125 1.00 96.50 104 TRP A N 1
ATOM 827 C CA . TRP A 1 104 ? 3.299 -0.101 2.191 1.00 96.50 104 TRP A CA 1
ATOM 828 C C . TRP A 1 104 ? 4.007 -0.399 0.867 1.00 96.50 104 TRP A C 1
ATOM 830 O O . TRP A 1 104 ? 3.518 -1.176 0.043 1.00 96.50 104 TRP A O 1
ATOM 840 N N . LEU A 1 105 ? 5.159 0.233 0.645 1.00 96.44 105 LEU A N 1
ATOM 841 C CA . LEU A 1 105 ? 5.949 0.043 -0.571 1.00 96.44 105 LEU A CA 1
ATOM 842 C C . LEU A 1 105 ? 7.132 -0.879 -0.310 1.00 96.44 105 LEU A C 1
ATOM 844 O O . LEU A 1 105 ? 7.940 -0.618 0.578 1.00 96.44 105 LEU A O 1
ATOM 848 N N . ASN A 1 106 ? 7.295 -1.889 -1.158 1.00 94.12 106 ASN A N 1
ATOM 849 C CA . ASN A 1 106 ? 8.485 -2.740 -1.176 1.00 94.12 106 ASN A CA 1
ATOM 850 C C . ASN A 1 106 ? 9.493 -2.275 -2.248 1.00 94.12 106 ASN A C 1
ATOM 852 O O . ASN A 1 106 ? 10.183 -3.069 -2.887 1.00 94.12 106 ASN A O 1
ATOM 856 N N . GLY A 1 107 ? 9.540 -0.958 -2.461 1.00 93.19 107 GLY A N 1
ATOM 857 C CA . GLY A 1 107 ? 10.383 -0.292 -3.446 1.00 93.19 107 GLY A CA 1
ATOM 858 C C . GLY A 1 107 ? 9.765 -0.179 -4.840 1.00 93.19 107 GLY A C 1
ATOM 859 O O . GLY A 1 107 ? 8.615 -0.545 -5.097 1.00 93.19 107 GLY A O 1
ATOM 860 N N . ALA A 1 108 ? 10.566 0.358 -5.754 1.00 95.62 108 ALA A N 1
ATOM 861 C CA . ALA A 1 108 ? 10.250 0.449 -7.167 1.00 95.62 108 ALA A CA 1
ATOM 862 C C . ALA A 1 108 ? 11.490 0.130 -8.009 1.00 95.62 108 ALA A C 1
ATOM 864 O O . ALA A 1 108 ? 12.627 0.181 -7.541 1.00 95.62 108 ALA A O 1
ATOM 865 N N . GLY A 1 109 ? 11.273 -0.224 -9.268 1.00 94.00 109 GLY A N 1
ATOM 866 C CA . GLY A 1 109 ? 12.333 -0.482 -10.232 1.00 94.00 109 GLY A CA 1
ATOM 867 C C . GLY A 1 109 ? 11.907 -0.053 -11.623 1.00 94.00 109 GLY A C 1
ATOM 868 O O . GLY A 1 109 ? 10.718 0.086 -11.895 1.00 94.00 109 GLY A O 1
ATOM 869 N N . TYR A 1 110 ? 12.868 0.144 -12.518 1.00 91.56 110 TYR A N 1
ATOM 870 C CA . TYR A 1 110 ? 12.574 0.413 -13.921 1.00 91.56 110 TYR A CA 1
ATOM 871 C C . TYR A 1 110 ? 13.405 -0.469 -14.846 1.00 91.56 110 TYR A C 1
ATOM 873 O O . TYR A 1 110 ? 14.508 -0.898 -14.500 1.00 91.56 110 TYR A O 1
ATOM 881 N N . ARG A 1 111 ? 12.873 -0.736 -16.039 1.00 85.94 111 ARG A N 1
ATOM 882 C CA . ARG A 1 111 ? 13.598 -1.413 -17.120 1.00 85.94 111 ARG A CA 1
ATOM 883 C C . ARG A 1 111 ? 14.073 -0.376 -18.129 1.00 85.94 111 ARG A C 1
ATOM 885 O O . ARG A 1 111 ? 13.261 0.309 -18.737 1.00 85.94 111 ARG A O 1
ATOM 892 N N . GLY A 1 112 ? 15.392 -0.270 -18.305 1.00 71.81 112 GLY A N 1
ATOM 893 C CA . GLY A 1 112 ? 16.009 0.770 -19.140 1.00 71.81 112 GLY A CA 1
ATOM 894 C C . GLY A 1 112 ? 15.629 0.722 -20.625 1.00 71.81 112 GLY A C 1
ATOM 895 O O . GLY A 1 112 ? 15.569 1.770 -21.250 1.00 71.81 112 GLY A O 1
ATOM 896 N N . TYR A 1 113 ? 15.334 -0.460 -21.177 1.00 73.62 113 TYR A N 1
ATOM 897 C CA . TYR A 1 113 ? 14.969 -0.605 -22.594 1.00 73.62 113 TYR A CA 1
ATOM 898 C C . TYR A 1 113 ? 13.523 -0.188 -22.897 1.00 73.62 113 TYR A C 1
ATOM 900 O O . TYR A 1 113 ? 13.281 0.446 -23.917 1.00 73.62 113 TYR A O 1
ATOM 908 N N . ASP A 1 114 ? 12.584 -0.494 -21.997 1.00 75.56 114 ASP A N 1
ATOM 909 C CA . ASP A 1 114 ? 11.147 -0.269 -22.226 1.00 75.56 114 ASP A CA 1
ATOM 910 C C . ASP A 1 114 ? 10.629 1.023 -21.573 1.00 75.56 114 ASP A C 1
ATOM 912 O O . ASP A 1 114 ? 9.462 1.379 -21.729 1.00 75.56 114 ASP A O 1
ATOM 916 N N . GLY A 1 115 ? 11.471 1.710 -20.787 1.00 84.06 115 GLY A N 1
ATOM 917 C CA . GLY A 1 115 ? 11.075 2.906 -20.037 1.00 84.06 115 GLY A CA 1
ATOM 918 C C . GLY A 1 115 ? 9.965 2.645 -19.011 1.00 84.06 115 GLY A C 1
ATOM 919 O O . GLY A 1 115 ? 9.287 3.580 -18.587 1.00 84.06 115 GLY A O 1
ATOM 920 N N . GLU A 1 116 ? 9.760 1.380 -18.632 1.00 91.69 116 GLU A N 1
ATOM 921 C CA . GLU A 1 116 ? 8.691 0.957 -17.733 1.00 91.69 116 GLU A CA 1
ATOM 922 C C . GLU A 1 116 ? 9.155 1.058 -16.280 1.00 91.69 116 GLU A C 1
ATOM 924 O O . GLU A 1 116 ? 10.172 0.474 -15.895 1.00 91.69 116 GLU A O 1
ATOM 929 N N . LEU A 1 117 ? 8.395 1.802 -15.485 1.00 94.31 117 LEU A N 1
ATOM 930 C CA . LEU A 1 117 ? 8.485 1.911 -14.040 1.00 94.31 117 LEU A CA 1
ATOM 931 C C . LEU A 1 117 ? 7.508 0.925 -13.400 1.00 94.31 117 LEU A C 1
ATOM 933 O O . LEU A 1 117 ? 6.343 0.837 -13.782 1.00 94.31 117 LEU A O 1
ATOM 937 N N . LYS A 1 118 ? 7.988 0.216 -12.386 1.00 95.06 118 LYS A N 1
ATOM 938 C CA . LYS A 1 118 ? 7.259 -0.795 -11.634 1.00 95.06 118 LYS A CA 1
ATOM 939 C C . LYS A 1 118 ? 7.365 -0.483 -10.147 1.00 95.06 118 LYS A C 1
ATOM 941 O O . LYS A 1 118 ? 8.458 -0.556 -9.591 1.00 95.06 118 LYS A O 1
ATOM 946 N N . ILE A 1 119 ? 6.241 -0.187 -9.509 1.00 96.25 119 ILE A N 1
ATOM 947 C CA . ILE A 1 119 ? 6.154 0.129 -8.077 1.00 96.25 119 ILE A CA 1
ATOM 948 C C . ILE A 1 119 ? 5.485 -1.046 -7.355 1.00 96.25 119 ILE A C 1
ATOM 950 O O . ILE A 1 119 ? 4.438 -1.516 -7.799 1.00 96.25 119 ILE A O 1
ATOM 954 N N . ASP A 1 120 ? 6.100 -1.551 -6.282 1.00 96.31 120 ASP A N 1
ATOM 955 C CA . ASP A 1 120 ? 5.627 -2.712 -5.513 1.00 96.31 120 ASP A CA 1
ATOM 956 C C . ASP A 1 120 ? 4.744 -2.264 -4.335 1.00 96.31 120 ASP A C 1
ATOM 958 O O . ASP A 1 120 ? 5.248 -1.911 -3.266 1.00 96.31 120 ASP A O 1
ATOM 962 N N . LEU A 1 121 ? 3.422 -2.264 -4.533 1.00 96.88 121 LEU A N 1
ATOM 963 C CA . LEU A 1 121 ? 2.434 -1.939 -3.504 1.00 96.88 121 LEU A CA 1
ATOM 964 C C . LEU A 1 121 ? 2.033 -3.208 -2.750 1.00 96.88 121 LEU A C 1
ATOM 966 O O . LEU A 1 121 ? 1.533 -4.165 -3.336 1.00 96.88 121 LEU A O 1
ATOM 970 N N . ASN A 1 122 ? 2.215 -3.208 -1.439 1.00 97.50 122 ASN A N 1
ATOM 971 C CA . ASN A 1 122 ? 1.954 -4.354 -0.577 1.00 97.50 122 ASN A CA 1
ATOM 972 C C . ASN A 1 122 ? 0.893 -3.989 0.453 1.00 97.50 122 ASN A C 1
ATOM 974 O O . ASN A 1 122 ? 0.767 -2.824 0.827 1.00 97.50 122 ASN A O 1
ATOM 978 N N . ASN A 1 123 ? 0.167 -4.988 0.945 1.00 97.12 123 ASN A N 1
ATOM 979 C CA . ASN A 1 123 ? -0.739 -4.828 2.073 1.00 97.12 123 ASN A CA 1
ATOM 980 C C . ASN A 1 123 ? -0.318 -5.763 3.207 1.00 97.12 123 ASN A C 1
ATOM 982 O O . ASN A 1 123 ? -0.170 -6.961 2.996 1.00 97.12 123 ASN A O 1
ATOM 986 N N . LYS A 1 124 ? -0.113 -5.229 4.410 1.00 93.88 124 LYS A N 1
ATOM 987 C CA . LYS A 1 124 ? 0.188 -6.011 5.625 1.00 93.88 124 LYS A CA 1
ATOM 988 C C . LYS A 1 124 ? -0.947 -6.002 6.654 1.00 93.88 124 LYS A C 1
ATOM 990 O O . LYS A 1 124 ? -0.785 -6.580 7.723 1.00 93.88 124 LYS A O 1
ATOM 995 N N . GLY A 1 125 ? -2.042 -5.304 6.359 1.00 93.00 125 GLY A N 1
ATOM 996 C CA . GLY A 1 125 ? -3.231 -5.226 7.204 1.00 93.00 125 GLY A CA 1
ATOM 997 C C . GLY A 1 125 ? -4.346 -6.127 6.687 1.00 93.00 125 GLY A C 1
ATOM 998 O O . GLY A 1 125 ? -4.097 -7.124 6.010 1.00 93.00 125 GLY A O 1
ATOM 999 N N . GLU A 1 126 ? -5.581 -5.747 6.989 1.00 95.12 126 GLU A N 1
ATOM 1000 C CA . GLU A 1 126 ? -6.773 -6.388 6.429 1.00 95.12 126 GLU A CA 1
ATOM 1001 C C . GLU A 1 126 ? -6.977 -6.013 4.955 1.00 95.12 126 GLU A C 1
ATOM 1003 O O . GLU A 1 126 ? -6.292 -5.138 4.427 1.00 95.12 126 GLU A O 1
ATOM 1008 N N . VAL A 1 127 ? -7.898 -6.695 4.269 1.00 96.25 127 VAL A N 1
ATOM 1009 C CA . VAL A 1 127 ? -8.120 -6.525 2.822 1.00 96.25 127 VAL A CA 1
ATOM 1010 C C . VAL A 1 127 ? -8.347 -5.058 2.429 1.00 96.25 127 VAL A C 1
ATOM 1012 O O . VAL A 1 127 ? -9.142 -4.354 3.051 1.00 96.25 127 VAL A O 1
ATOM 1015 N N . ALA A 1 128 ? -7.656 -4.615 1.378 1.00 97.56 128 ALA A N 1
ATOM 1016 C CA . ALA A 1 128 ? -7.843 -3.301 0.776 1.00 97.56 128 ALA A CA 1
ATOM 1017 C C . ALA A 1 128 ? -8.559 -3.445 -0.569 1.00 97.56 128 ALA A C 1
ATOM 1019 O O . ALA A 1 128 ? -8.037 -4.078 -1.487 1.00 97.56 128 ALA A O 1
ATOM 1020 N N . TYR A 1 129 ? -9.709 -2.801 -0.726 1.00 97.25 129 TYR A N 1
ATOM 1021 C CA . TYR A 1 129 ? -10.366 -2.653 -2.020 1.00 97.25 129 TYR A CA 1
ATOM 1022 C C . TYR A 1 129 ? -9.816 -1.406 -2.706 1.00 97.25 129 TYR A C 1
ATOM 1024 O O . TYR A 1 129 ? -10.289 -0.298 -2.467 1.00 97.25 129 TYR A O 1
ATOM 1032 N N . VAL A 1 130 ? -8.782 -1.569 -3.528 1.00 96.69 1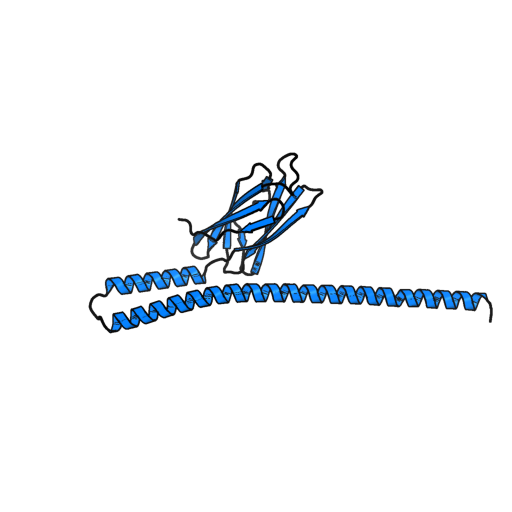30 VAL A N 1
ATOM 1033 C CA . VAL A 1 130 ? -8.175 -0.475 -4.292 1.00 96.69 130 VAL A CA 1
ATOM 1034 C C . VAL A 1 130 ? -9.132 -0.073 -5.405 1.00 96.69 130 VAL A C 1
ATOM 1036 O O . VAL A 1 130 ? -9.470 -0.884 -6.264 1.00 96.69 130 VAL A O 1
ATOM 1039 N N . THR A 1 131 ? -9.580 1.176 -5.388 1.00 95.75 131 THR A N 1
ATOM 1040 C CA . THR A 1 131 ? -10.636 1.673 -6.280 1.00 95.75 131 THR A CA 1
ATOM 1041 C C . THR A 1 131 ? -10.099 2.534 -7.405 1.00 95.75 131 THR A C 1
ATOM 1043 O O . THR A 1 131 ? -10.595 2.423 -8.522 1.00 95.75 131 THR A O 1
ATOM 1046 N N . ASN A 1 132 ? -9.091 3.367 -7.135 1.00 96.00 132 ASN A N 1
ATOM 1047 C CA . ASN A 1 132 ? -8.572 4.291 -8.132 1.00 96.00 132 ASN A CA 1
ATOM 1048 C C . ASN A 1 132 ? -7.084 4.617 -7.928 1.00 96.00 132 ASN A C 1
ATOM 1050 O O . ASN A 1 132 ? -6.578 4.560 -6.804 1.00 96.00 132 ASN A O 1
ATOM 1054 N N . PHE A 1 133 ? -6.421 4.995 -9.022 1.00 96.25 133 PHE A N 1
ATOM 1055 C CA . PHE A 1 133 ? -5.089 5.594 -9.034 1.00 96.25 133 PHE A CA 1
ATOM 1056 C C . PHE A 1 133 ? -5.153 6.945 -9.749 1.00 96.25 133 PHE A C 1
ATOM 1058 O O . PHE A 1 133 ? -5.300 6.991 -10.969 1.00 96.25 133 PHE A O 1
ATOM 1065 N N . ASN A 1 134 ? -4.991 8.046 -9.015 1.00 95.44 134 ASN A N 1
ATOM 1066 C CA . ASN A 1 134 ? -4.929 9.376 -9.616 1.00 95.44 134 ASN A CA 1
ATOM 1067 C C . ASN A 1 134 ? -3.464 9.783 -9.795 1.00 95.44 134 ASN A C 1
ATOM 1069 O O . ASN A 1 134 ? -2.762 10.101 -8.833 1.00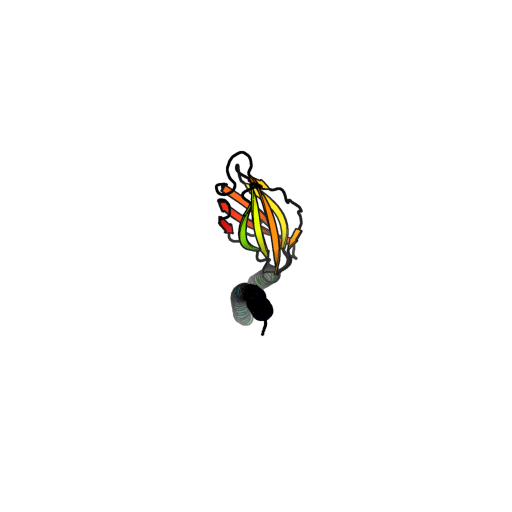 95.44 134 ASN A O 1
ATOM 1073 N N . LEU A 1 135 ? -2.988 9.767 -11.040 1.00 95.56 135 LEU A N 1
ATOM 1074 C CA . LEU A 1 135 ? -1.633 10.194 -11.376 1.00 95.56 135 LEU A CA 1
ATOM 1075 C C . LEU A 1 135 ? -1.567 11.712 -11.587 1.00 95.56 135 LEU A C 1
ATOM 1077 O O . LEU A 1 135 ? -2.206 12.258 -12.483 1.00 95.56 135 LEU A O 1
ATOM 1081 N N . THR A 1 136 ? -0.677 12.364 -10.845 1.00 95.94 136 THR A N 1
ATOM 1082 C CA . THR A 1 136 ? -0.218 13.731 -11.101 1.00 95.94 136 THR A CA 1
ATOM 1083 C C . THR A 1 136 ? 1.233 13.686 -11.581 1.00 95.94 136 THR A C 1
ATOM 1085 O O . THR A 1 136 ? 2.169 13.577 -10.788 1.00 95.94 136 THR A O 1
ATOM 1088 N N . SER A 1 137 ? 1.433 13.728 -12.901 1.00 92.06 137 SER A N 1
ATOM 1089 C CA . SER A 1 137 ? 2.762 13.799 -13.521 1.00 92.06 137 SER A CA 1
ATOM 1090 C C . SER A 1 137 ? 2.686 14.285 -14.970 1.00 92.06 137 SER A C 1
ATOM 1092 O O . SER A 1 137 ? 1.755 13.952 -15.705 1.00 92.06 137 SER A O 1
ATOM 1094 N N . SER A 1 138 ? 3.698 15.037 -15.402 1.00 91.06 138 SER A N 1
ATOM 1095 C CA . SER A 1 138 ? 3.954 15.329 -16.818 1.00 91.06 138 SER A CA 1
ATOM 1096 C C . SER A 1 138 ? 4.805 14.259 -17.506 1.00 91.06 138 SER A C 1
ATOM 1098 O O . SER A 1 138 ? 4.836 14.211 -18.734 1.00 91.06 138 SER A O 1
ATOM 1100 N N . ASP A 1 139 ? 5.497 13.424 -16.728 1.00 91.88 139 ASP A N 1
ATOM 1101 C CA . ASP A 1 139 ? 6.635 12.626 -17.190 1.00 91.88 139 ASP A CA 1
ATOM 1102 C C . ASP A 1 139 ? 6.300 11.150 -17.390 1.00 91.88 139 ASP A C 1
ATOM 1104 O O . ASP A 1 139 ? 7.035 10.452 -18.088 1.00 91.88 139 ASP A O 1
ATOM 1108 N N . ILE A 1 140 ? 5.225 10.659 -16.769 1.00 93.69 140 ILE A N 1
ATOM 1109 C CA . ILE A 1 140 ? 4.793 9.263 -16.871 1.00 93.69 140 ILE A CA 1
ATOM 1110 C C . ILE A 1 140 ? 3.306 9.153 -17.203 1.00 93.69 140 ILE A C 1
ATOM 1112 O O . ILE A 1 140 ? 2.546 10.109 -17.065 1.00 93.69 140 ILE A O 1
ATOM 1116 N N . ILE A 1 141 ? 2.900 7.964 -17.638 1.00 94.06 141 ILE A N 1
ATOM 1117 C CA . ILE A 1 141 ? 1.506 7.537 -17.776 1.00 94.06 141 ILE A CA 1
ATOM 1118 C C . ILE A 1 141 ? 1.326 6.186 -17.086 1.00 94.06 141 ILE A C 1
ATOM 1120 O O . ILE A 1 141 ? 2.187 5.314 -17.223 1.00 94.06 141 ILE A O 1
ATOM 1124 N N . LEU A 1 142 ? 0.224 6.006 -16.356 1.00 94.38 142 LEU A N 1
ATOM 1125 C CA . LEU A 1 142 ? -0.177 4.690 -15.855 1.00 94.38 142 LEU A CA 1
ATOM 1126 C C . LEU A 1 142 ? -0.764 3.870 -17.007 1.00 94.38 142 LEU A C 1
ATOM 1128 O O . LEU A 1 142 ? -1.347 4.423 -17.936 1.00 94.38 142 LEU A O 1
ATOM 1132 N N . HIS A 1 143 ? -0.574 2.552 -16.977 1.00 87.50 143 HIS A N 1
ATOM 1133 C CA . HIS A 1 143 ? -1.112 1.675 -18.027 1.00 87.50 143 HIS A CA 1
ATOM 1134 C C . HIS A 1 143 ? -1.584 0.305 -17.519 1.00 87.50 143 HIS A C 1
ATOM 1136 O O . HIS A 1 143 ? -1.803 -0.608 -18.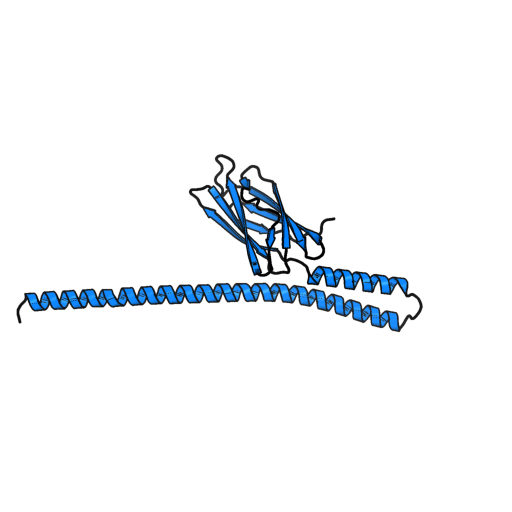315 1.00 87.50 143 HIS A O 1
ATOM 1142 N N . ASN A 1 144 ? -1.729 0.129 -16.203 1.00 77.31 144 ASN A N 1
ATOM 1143 C CA . ASN A 1 144 ? -2.229 -1.105 -15.590 1.00 77.31 144 ASN A CA 1
ATOM 1144 C C . ASN A 1 144 ? -3.400 -0.846 -14.626 1.00 77.31 144 ASN A C 1
ATOM 1146 O O . ASN A 1 144 ? -3.447 -1.321 -13.485 1.00 77.31 144 ASN A O 1
ATOM 1150 N N . GLU A 1 145 ? -4.381 -0.104 -15.125 1.00 70.56 145 GLU A N 1
ATOM 1151 C CA . GLU A 1 145 ? -5.590 0.316 -14.415 1.00 70.56 145 GLU A CA 1
ATOM 1152 C C . GLU A 1 145 ? -6.636 -0.809 -14.315 1.00 70.56 145 GLU A C 1
ATOM 1154 O O . GLU A 1 145 ? -7.825 -0.599 -14.524 1.00 70.56 145 GLU A O 1
ATOM 1159 N N . HIS A 1 146 ? -6.222 -2.039 -13.993 1.00 84.44 146 HIS A N 1
ATOM 1160 C CA . HIS A 1 146 ? -7.163 -3.113 -13.653 1.00 84.44 146 HIS A CA 1
ATOM 1161 C C . HIS A 1 146 ? -7.732 -2.855 -12.257 1.00 84.44 146 HIS A C 1
ATOM 1163 O O . HIS A 1 146 ? -7.279 -3.456 -11.278 1.00 84.44 146 HIS A O 1
ATOM 1169 N N . LEU A 1 147 ? -8.614 -1.868 -12.166 1.00 90.94 147 LEU A N 1
ATOM 1170 C CA . LEU A 1 147 ? -9.305 -1.427 -10.966 1.00 90.94 147 LEU A CA 1
ATOM 1171 C C . LEU A 1 147 ? -10.823 -1.580 -11.170 1.00 90.94 147 LEU A C 1
ATOM 1173 O O . LEU A 1 147 ? -11.292 -1.464 -12.304 1.00 90.94 147 LEU A O 1
ATOM 1177 N N . PRO A 1 148 ? -11.597 -1.837 -10.102 1.00 93.56 148 PRO A N 1
ATOM 1178 C CA . PRO A 1 148 ? -11.149 -2.037 -8.722 1.00 93.56 148 PRO A CA 1
ATOM 1179 C C . PRO A 1 148 ? -10.372 -3.350 -8.531 1.00 93.56 148 PRO A C 1
ATOM 1181 O O . PRO A 1 148 ? -10.414 -4.246 -9.374 1.00 93.56 148 PRO A O 1
ATOM 1184 N N . TYR A 1 149 ? -9.631 -3.459 -7.429 1.00 95.56 149 TYR A N 1
ATOM 1185 C CA . TYR A 1 149 ? -8.846 -4.645 -7.101 1.00 95.56 149 TYR A CA 1
ATOM 1186 C C . TYR A 1 149 ? -8.821 -4.935 -5.612 1.00 95.56 149 TYR A C 1
ATOM 1188 O O . TYR A 1 149 ? -8.573 -4.049 -4.798 1.00 95.56 149 TYR A O 1
ATOM 1196 N N . GLU A 1 150 ? -9.006 -6.203 -5.280 1.00 96.75 150 GLU A N 1
ATOM 1197 C CA . GLU A 1 150 ? -8.928 -6.707 -3.920 1.00 96.75 150 GLU A CA 1
ATOM 1198 C C . GLU A 1 150 ? -7.486 -7.101 -3.589 1.00 96.75 150 GLU A C 1
ATOM 1200 O O . GLU A 1 150 ? -6.930 -8.043 -4.151 1.00 96.75 150 GLU A O 1
ATOM 1205 N N . LEU A 1 151 ? -6.855 -6.340 -2.697 1.00 96.38 151 LEU A N 1
ATOM 1206 C CA . LEU A 1 151 ? -5.504 -6.589 -2.216 1.00 96.38 151 LEU A CA 1
ATOM 1207 C C . LEU A 1 151 ? -5.576 -7.162 -0.799 1.00 96.38 151 LEU A C 1
ATOM 1209 O O . LEU A 1 151 ? -5.666 -6.421 0.183 1.00 96.38 151 LEU A O 1
ATOM 1213 N N . GLU A 1 152 ? -5.551 -8.489 -0.694 1.00 96.62 152 GLU A N 1
ATOM 1214 C CA . GLU A 1 152 ? -5.573 -9.199 0.588 1.00 96.62 152 GLU A CA 1
ATOM 1215 C C . GLU A 1 152 ? -4.329 -8.918 1.449 1.00 96.62 152 GLU A C 1
ATOM 1217 O O . GLU A 1 152 ? -3.266 -8.525 0.957 1.00 96.62 152 GLU A O 1
ATOM 1222 N N . GLY A 1 153 ? -4.454 -9.157 2.756 1.00 95.06 153 GLY A N 1
ATOM 1223 C CA . GLY A 1 153 ? -3.338 -9.072 3.693 1.00 95.06 153 GLY A CA 1
ATOM 1224 C C . GLY A 1 153 ? -2.223 -10.062 3.347 1.00 95.06 153 GLY A C 1
ATOM 1225 O O . GLY A 1 153 ? -2.463 -11.245 3.120 1.00 95.06 153 GLY A O 1
ATOM 1226 N N . GLY A 1 154 ? -0.988 -9.573 3.288 1.00 91.69 154 GLY A N 1
ATOM 1227 C CA . GLY A 1 154 ? 0.193 -10.331 2.871 1.00 91.69 154 GLY A CA 1
ATOM 1228 C C . GLY A 1 154 ? 0.381 -10.427 1.354 1.00 91.69 154 GLY A C 1
ATOM 1229 O O . GLY A 1 154 ? 1.408 -10.943 0.908 1.00 91.69 154 GLY A O 1
ATOM 1230 N N . GLN A 1 155 ? -0.564 -9.926 0.553 1.00 95.56 155 GLN A N 1
ATOM 1231 C CA . GLN A 1 155 ? -0.427 -9.878 -0.898 1.00 95.56 155 GLN A CA 1
ATOM 1232 C C . GLN A 1 155 ? 0.213 -8.572 -1.380 1.00 95.56 155 GLN A C 1
ATOM 1234 O O . GLN A 1 155 ? 0.348 -7.578 -0.658 1.00 95.56 155 GLN A O 1
ATOM 1239 N N . ARG A 1 156 ? 0.602 -8.589 -2.657 1.00 95.06 156 ARG A N 1
ATOM 1240 C CA . ARG A 1 156 ? 1.193 -7.450 -3.354 1.00 95.06 156 ARG A CA 1
ATOM 1241 C C . ARG A 1 156 ? 0.585 -7.252 -4.729 1.00 95.06 156 ARG A C 1
ATOM 1243 O O . ARG A 1 156 ? 0.192 -8.212 -5.392 1.00 95.06 156 ARG A O 1
ATOM 1250 N N . ARG A 1 157 ? 0.599 -6.008 -5.182 1.00 94.88 157 ARG A N 1
ATOM 1251 C CA . ARG A 1 157 ? 0.197 -5.571 -6.513 1.00 94.88 157 ARG A CA 1
ATOM 1252 C C . ARG A 1 157 ? 1.261 -4.637 -7.068 1.00 94.88 157 ARG A C 1
ATOM 1254 O O . ARG A 1 157 ? 1.780 -3.773 -6.372 1.00 94.88 157 ARG A O 1
ATOM 1261 N N . TYR A 1 158 ? 1.538 -4.770 -8.358 1.00 95.06 158 TYR A N 1
ATOM 1262 C CA . TYR A 1 158 ? 2.388 -3.814 -9.052 1.00 95.06 158 TYR A CA 1
ATOM 1263 C C . TYR A 1 158 ? 1.568 -2.673 -9.643 1.00 95.06 158 TYR A C 1
ATOM 1265 O O . TYR A 1 158 ? 0.495 -2.902 -10.199 1.00 95.06 158 TYR A O 1
ATOM 1273 N N . ILE A 1 159 ? 2.096 -1.456 -9.548 1.00 95.31 159 ILE A N 1
ATOM 1274 C CA . ILE A 1 159 ? 1.654 -0.298 -10.327 1.00 95.31 159 ILE A CA 1
ATOM 1275 C C . ILE A 1 159 ? 2.693 -0.098 -11.429 1.00 95.31 159 ILE A C 1
ATOM 1277 O O . ILE A 1 159 ? 3.891 -0.032 -11.146 1.00 95.31 159 ILE A O 1
ATOM 1281 N N . PHE A 1 160 ? 2.239 -0.061 -12.677 1.00 94.44 160 PHE A N 1
ATOM 1282 C CA . PHE A 1 160 ? 3.080 0.078 -13.854 1.00 94.44 160 PHE A CA 1
ATOM 1283 C C . PHE A 1 160 ? 2.836 1.428 -14.512 1.00 94.44 160 PHE A C 1
ATOM 1285 O O . PHE A 1 160 ? 1.697 1.826 -14.775 1.00 94.44 160 PHE A O 1
ATOM 1292 N N . ALA A 1 161 ? 3.935 2.110 -14.799 1.00 94.06 161 ALA A N 1
ATOM 1293 C CA . ALA A 1 161 ? 3.929 3.358 -15.526 1.00 94.06 161 ALA A CA 1
ATOM 1294 C C . ALA A 1 161 ? 4.984 3.336 -16.627 1.00 94.06 161 ALA A C 1
ATOM 1296 O O . ALA A 1 161 ? 5.977 2.619 -16.542 1.00 94.06 161 ALA A O 1
ATOM 1297 N N . ARG A 1 162 ? 4.799 4.156 -17.655 1.00 92.44 162 ARG A N 1
ATOM 1298 C CA . ARG A 1 162 ? 5.773 4.345 -18.738 1.00 92.44 162 ARG A CA 1
ATOM 1299 C C . ARG A 1 162 ? 6.096 5.809 -18.905 1.00 92.44 162 ARG A C 1
ATOM 1301 O O . ARG A 1 162 ? 5.260 6.658 -18.603 1.00 92.44 162 ARG A O 1
ATOM 1308 N N . SER A 1 163 ? 7.290 6.101 -19.405 1.00 91.19 163 SER A N 1
ATOM 1309 C CA . SER A 1 163 ? 7.691 7.470 -19.719 1.00 91.19 163 SER A CA 1
ATOM 1310 C C . SER A 1 163 ? 6.765 8.088 -20.767 1.00 91.19 163 SER A C 1
ATOM 1312 O O . SER A 1 163 ? 6.508 7.504 -21.822 1.00 91.19 163 SER A O 1
ATOM 1314 N N . LYS A 1 164 ? 6.308 9.303 -20.491 1.00 88.25 164 LYS A N 1
ATOM 1315 C CA . LYS A 1 164 ? 5.578 10.160 -21.415 1.00 88.25 164 LYS A CA 1
ATOM 1316 C C . LYS A 1 164 ? 6.590 11.072 -22.116 1.00 88.25 164 LYS A C 1
ATOM 1318 O O . LYS A 1 164 ? 7.063 12.050 -21.547 1.00 88.25 164 LYS A O 1
ATOM 1323 N N . GLY A 1 165 ? 6.943 10.739 -23.356 1.00 83.44 165 GLY A N 1
ATOM 1324 C CA . GLY A 1 165 ? 7.887 11.512 -24.174 1.00 83.44 165 GLY A CA 1
ATOM 1325 C C . GLY A 1 165 ? 9.348 11.062 -24.046 1.00 83.44 165 GLY A C 1
ATOM 1326 O O . GLY A 1 165 ? 9.623 9.895 -23.795 1.00 83.44 165 GLY A O 1
ATOM 1327 N N . ASN A 1 166 ? 10.287 11.995 -24.247 1.00 81.94 166 ASN A N 1
ATOM 1328 C CA . ASN A 1 166 ? 11.726 11.698 -24.377 1.00 81.94 166 ASN A CA 1
ATOM 1329 C C . ASN A 1 166 ? 12.493 11.696 -23.044 1.00 81.94 166 ASN A C 1
ATOM 1331 O O . ASN A 1 166 ? 13.695 11.423 -23.018 1.00 81.94 166 ASN A O 1
ATOM 1335 N N . LYS A 1 167 ? 11.835 12.052 -21.935 1.00 85.31 167 LYS A N 1
ATOM 1336 C CA . LYS A 1 167 ? 12.478 12.089 -20.621 1.00 85.31 167 LYS A CA 1
ATOM 1337 C C . LYS A 1 167 ? 12.679 10.659 -20.122 1.00 85.31 167 LYS A C 1
ATOM 1339 O O . LYS A 1 167 ? 11.738 9.875 -20.054 1.00 85.31 167 LYS A O 1
ATOM 1344 N N . HIS A 1 168 ? 13.913 10.327 -19.753 1.00 88.94 168 HIS A N 1
ATOM 1345 C CA . HIS A 1 168 ? 14.231 9.008 -19.218 1.00 88.94 168 HIS A CA 1
ATOM 1346 C C . HIS A 1 168 ? 13.503 8.770 -17.883 1.00 88.94 168 HIS A C 1
ATOM 1348 O O . HIS A 1 168 ? 13.547 9.622 -16.993 1.00 88.94 168 HIS A O 1
ATOM 1354 N N . ILE A 1 169 ? 12.903 7.585 -17.715 1.00 90.94 169 ILE A N 1
ATOM 1355 C CA . ILE A 1 169 ? 12.045 7.228 -16.569 1.00 90.94 169 ILE A CA 1
ATOM 1356 C C . ILE A 1 169 ? 12.727 7.415 -15.204 1.00 90.94 169 ILE A C 1
ATOM 1358 O O . ILE A 1 169 ? 12.086 7.787 -14.231 1.00 90.94 169 ILE A O 1
ATOM 1362 N N . LYS A 1 170 ? 14.053 7.234 -15.145 1.00 90.31 170 LYS A N 1
ATOM 1363 C CA . LYS A 1 170 ? 14.880 7.468 -13.945 1.00 90.31 170 LYS A CA 1
ATOM 1364 C C . LYS A 1 170 ? 14.730 8.881 -13.359 1.00 90.31 170 LYS A C 1
ATOM 1366 O O . LYS A 1 170 ? 14.849 9.026 -12.153 1.00 90.31 170 LYS A O 1
ATOM 1371 N N . ASN A 1 171 ? 14.490 9.887 -14.198 1.00 90.81 171 ASN A N 1
ATOM 1372 C CA . ASN A 1 171 ? 14.421 11.294 -13.786 1.00 90.81 171 ASN A CA 1
ATOM 1373 C C . ASN A 1 171 ? 12.971 11.807 -13.750 1.00 90.81 171 ASN A C 1
ATOM 1375 O O . ASN A 1 171 ? 12.740 13.015 -13.671 1.00 90.81 171 ASN A O 1
ATOM 1379 N N . ALA A 1 172 ? 11.996 10.917 -13.935 1.00 92.44 172 ALA A N 1
ATOM 1380 C CA . ALA A 1 172 ? 10.592 11.278 -13.976 1.00 92.44 172 ALA A CA 1
ATOM 1381 C C . ALA A 1 172 ? 10.079 11.549 -12.562 1.00 92.44 172 ALA A C 1
ATOM 1383 O O . ALA A 1 172 ? 10.274 10.716 -11.678 1.00 92.44 172 ALA A O 1
ATOM 1384 N N . ILE A 1 173 ? 9.413 12.686 -12.371 1.00 94.38 173 ILE A N 1
ATOM 1385 C CA . ILE A 1 173 ? 8.824 13.072 -11.086 1.00 94.38 173 ILE A CA 1
ATOM 1386 C C . ILE A 1 173 ? 7.318 12.846 -11.161 1.00 94.38 173 ILE A C 1
ATOM 1388 O O . ILE A 1 173 ? 6.662 13.218 -12.142 1.00 94.38 173 ILE A O 1
ATOM 1392 N N . TYR A 1 174 ? 6.760 12.210 -10.139 1.00 95.62 174 TYR A N 1
ATOM 1393 C CA . TYR A 1 174 ? 5.349 11.856 -10.121 1.00 95.62 174 TYR A CA 1
ATOM 1394 C C . TYR A 1 174 ? 4.782 11.776 -8.708 1.00 95.62 174 TYR A C 1
ATOM 1396 O O . TYR A 1 174 ? 5.490 11.518 -7.734 1.00 95.62 174 TYR A O 1
ATOM 1404 N N . SER A 1 175 ? 3.469 11.966 -8.636 1.00 97.31 175 SER A N 1
ATOM 1405 C CA . SER A 1 175 ? 2.645 11.677 -7.471 1.00 97.31 175 SER A CA 1
ATOM 1406 C C . SER A 1 175 ? 1.486 10.781 -7.899 1.00 97.31 175 SER A C 1
ATOM 1408 O O . SER A 1 175 ? 0.832 11.069 -8.902 1.00 97.31 175 SER A O 1
ATOM 1410 N N . ILE A 1 176 ? 1.256 9.678 -7.191 1.00 97.06 176 ILE A N 1
ATOM 1411 C CA . ILE A 1 176 ? 0.137 8.762 -7.437 1.00 97.06 176 ILE A CA 1
ATOM 1412 C C . ILE A 1 176 ? -0.685 8.688 -6.160 1.00 97.06 176 ILE A C 1
ATOM 1414 O O . ILE A 1 176 ? -0.233 8.132 -5.159 1.00 97.06 176 ILE A O 1
ATOM 1418 N N . GLU A 1 177 ? -1.894 9.224 -6.203 1.00 97.44 177 GLU A N 1
ATOM 1419 C CA . GLU A 1 177 ? -2.867 9.052 -5.135 1.00 97.44 177 GLU A CA 1
ATOM 1420 C C . GLU A 1 177 ? -3.595 7.719 -5.318 1.00 97.44 177 GLU A C 1
ATOM 1422 O O . GLU A 1 177 ? -4.127 7.421 -6.388 1.00 97.44 177 GLU A O 1
ATOM 1427 N N . ILE A 1 178 ? -3.613 6.909 -4.267 1.00 96.88 178 ILE A N 1
ATOM 1428 C CA . ILE A 1 178 ? -4.294 5.621 -4.227 1.00 96.88 178 ILE A CA 1
ATOM 1429 C C . ILE A 1 178 ? -5.535 5.768 -3.360 1.00 96.88 178 ILE A C 1
ATOM 1431 O O . ILE A 1 178 ? -5.425 5.987 -2.154 1.00 96.88 178 ILE A O 1
ATOM 1435 N N . LEU A 1 179 ? -6.702 5.568 -3.970 1.00 96.94 179 LEU A N 1
ATOM 1436 C CA . LEU A 1 179 ? -7.984 5.536 -3.272 1.00 96.94 179 LEU A CA 1
ATOM 1437 C C . LEU A 1 179 ? -8.381 4.089 -2.999 1.00 96.94 179 LEU A C 1
ATOM 1439 O O . LEU A 1 179 ? -8.456 3.272 -3.924 1.00 96.94 179 LEU A O 1
ATOM 1443 N N . TYR A 1 180 ? -8.663 3.754 -1.746 1.00 96.94 180 TYR A N 1
ATOM 1444 C CA . TYR A 1 180 ? -9.005 2.390 -1.351 1.00 96.94 180 TYR A CA 1
ATOM 1445 C C . TYR A 1 180 ? -10.015 2.351 -0.207 1.00 96.94 180 TYR A C 1
ATOM 1447 O O . TYR A 1 180 ? -10.224 3.342 0.487 1.00 96.94 180 TYR A O 1
ATOM 1455 N N . LYS A 1 181 ? -10.659 1.194 -0.030 1.00 96.81 181 LYS A N 1
ATOM 1456 C CA . LYS A 1 181 ? -11.651 0.961 1.023 1.00 96.81 181 LYS A CA 1
ATOM 1457 C C . LYS A 1 181 ? -11.309 -0.254 1.870 1.00 96.81 181 LYS A C 1
ATOM 1459 O O . LYS A 1 181 ? -10.639 -1.171 1.394 1.00 96.81 181 LYS A O 1
ATOM 1464 N N . ASP A 1 182 ? -11.790 -0.258 3.104 1.00 95.62 182 ASP A N 1
ATOM 1465 C CA . ASP A 1 182 ? -11.764 -1.427 3.984 1.00 95.62 182 ASP A CA 1
ATOM 1466 C C . ASP A 1 182 ? -13.017 -2.318 3.818 1.00 95.62 182 ASP A C 1
ATOM 1468 O O . ASP A 1 182 ? -13.884 -2.059 2.978 1.00 95.62 182 ASP A O 1
ATOM 1472 N N . LYS A 1 183 ? -13.136 -3.368 4.645 1.00 93.62 183 LYS A N 1
ATOM 1473 C CA . LYS A 1 183 ? -14.288 -4.297 4.652 1.00 93.62 183 LYS A CA 1
ATOM 1474 C C . LYS A 1 183 ? -15.621 -3.655 5.039 1.00 93.62 183 LYS A C 1
ATOM 1476 O O . LYS A 1 183 ? -16.666 -4.216 4.721 1.00 93.62 183 LYS A O 1
ATOM 1481 N N . ILE A 1 184 ? -15.601 -2.530 5.748 1.00 93.31 184 ILE A N 1
ATOM 1482 C CA . ILE A 1 184 ? -16.805 -1.819 6.200 1.00 93.31 184 ILE A CA 1
ATOM 1483 C C . ILE A 1 184 ? -17.090 -0.573 5.349 1.00 93.31 184 ILE A C 1
ATOM 1485 O O . ILE A 1 184 ? -17.977 0.206 5.684 1.00 93.31 184 ILE A O 1
ATOM 1489 N N . ASN A 1 185 ? -16.404 -0.436 4.209 1.00 94.06 185 ASN A N 1
ATOM 1490 C CA . ASN A 1 185 ? -16.505 0.660 3.247 1.00 94.06 185 ASN A CA 1
ATOM 1491 C C . ASN A 1 185 ? -15.986 2.025 3.732 1.00 94.06 185 ASN A C 1
ATOM 1493 O O . ASN A 1 185 ? -16.305 3.035 3.101 1.00 94.06 185 ASN A O 1
ATOM 1497 N N . THR A 1 186 ? -15.155 2.077 4.777 1.00 93.81 186 THR A N 1
ATOM 1498 C CA . THR A 1 186 ? -14.405 3.299 5.107 1.00 93.81 186 THR A CA 1
ATOM 1499 C C . THR A 1 186 ? -13.422 3.590 3.980 1.00 93.81 186 THR A C 1
ATOM 1501 O O . THR A 1 186 ? -12.711 2.684 3.535 1.00 93.81 186 THR A O 1
ATOM 1504 N N . GLN A 1 187 ? -13.387 4.833 3.500 1.00 95.94 187 GLN A N 1
ATOM 1505 C CA . GLN A 1 187 ? -12.518 5.232 2.399 1.00 95.94 187 GLN A CA 1
ATOM 1506 C C . GLN A 1 187 ? -11.226 5.859 2.914 1.00 95.94 187 GLN A C 1
ATOM 1508 O O . GLN A 1 187 ? -11.211 6.609 3.890 1.00 95.94 187 GLN A O 1
ATOM 1513 N N . TYR A 1 188 ? -10.135 5.576 2.214 1.00 96.69 188 TYR A N 1
ATOM 1514 C CA . TYR A 1 188 ? -8.813 6.082 2.530 1.00 96.69 188 TYR A CA 1
ATOM 1515 C C . TYR A 1 188 ? -8.102 6.553 1.263 1.00 96.69 188 TYR A C 1
ATOM 1517 O O . TYR A 1 188 ? -8.262 5.974 0.185 1.00 96.69 188 TYR A O 1
ATOM 1525 N N . SER A 1 189 ? -7.263 7.572 1.427 1.00 97.12 189 SER A N 1
ATOM 1526 C CA . SER A 1 189 ? -6.305 8.037 0.429 1.00 97.12 189 SER A CA 1
ATOM 1527 C C . SER A 1 189 ? -4.885 7.909 0.973 1.00 97.12 189 SER A C 1
ATOM 1529 O O . SER A 1 189 ? -4.617 8.160 2.151 1.00 97.12 189 SER A O 1
ATOM 1531 N N . ILE A 1 190 ? -3.962 7.486 0.117 1.00 97.44 190 ILE A N 1
ATOM 1532 C CA . ILE A 1 190 ? -2.528 7.484 0.399 1.00 97.44 190 ILE A CA 1
ATOM 1533 C C . ILE A 1 190 ? -1.775 7.899 -0.858 1.00 97.44 190 ILE A C 1
ATOM 1535 O O . ILE A 1 190 ? -2.145 7.515 -1.965 1.00 97.44 190 ILE A O 1
ATOM 1539 N N . THR A 1 191 ? -0.722 8.691 -0.702 1.00 98.06 191 THR A N 1
ATOM 1540 C CA . THR A 1 191 ? 0.016 9.246 -1.836 1.00 98.06 191 THR A CA 1
ATOM 1541 C C . THR A 1 191 ? 1.395 8.612 -1.935 1.00 98.06 191 THR A C 1
ATOM 1543 O O . THR A 1 191 ? 2.159 8.606 -0.970 1.00 98.06 191 THR A O 1
ATOM 1546 N N . ILE A 1 192 ? 1.728 8.107 -3.120 1.00 97.69 192 ILE A N 1
ATOM 1547 C CA . ILE A 1 192 ? 3.094 7.744 -3.495 1.00 97.69 192 ILE A CA 1
ATOM 1548 C C . ILE A 1 192 ? 3.738 8.959 -4.147 1.00 97.69 192 ILE A C 1
ATOM 1550 O O . ILE A 1 192 ? 3.239 9.439 -5.161 1.00 97.69 192 ILE A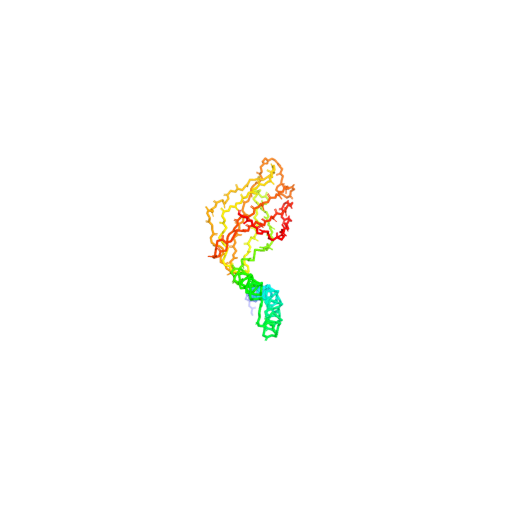 O 1
ATOM 1554 N N . ILE A 1 193 ? 4.870 9.410 -3.617 1.00 97.31 193 ILE A N 1
ATOM 1555 C CA . ILE A 1 193 ? 5.701 10.445 -4.237 1.00 97.31 193 ILE A CA 1
ATOM 1556 C C . ILE A 1 193 ? 6.972 9.770 -4.736 1.00 97.31 193 ILE A C 1
ATOM 1558 O O . ILE A 1 193 ? 7.590 8.996 -4.002 1.00 97.31 193 ILE A O 1
ATOM 1562 N N . GLY A 1 194 ? 7.369 10.037 -5.979 1.00 95.06 194 GLY A N 1
ATOM 1563 C CA . GLY A 1 194 ? 8.552 9.396 -6.535 1.00 95.06 194 GLY A CA 1
ATOM 1564 C C . GLY A 1 194 ? 9.341 10.221 -7.540 1.00 95.06 194 GLY A C 1
ATOM 1565 O O . GLY A 1 194 ? 8.806 11.073 -8.252 1.00 95.06 194 GLY A O 1
ATOM 1566 N N . GLU A 1 195 ? 10.635 9.905 -7.598 1.00 95.06 195 GLU A N 1
ATOM 1567 C CA . GLU A 1 195 ? 11.571 10.299 -8.649 1.00 95.06 195 GLU A CA 1
ATOM 1568 C C . GLU A 1 195 ? 12.233 9.030 -9.207 1.00 95.06 195 GLU A C 1
ATOM 1570 O O . GLU A 1 195 ? 13.060 8.378 -8.557 1.00 95.06 195 GLU A O 1
ATOM 1575 N N . GLY A 1 196 ? 11.817 8.624 -10.407 1.00 92.25 196 GLY A N 1
ATOM 1576 C CA . GLY A 1 196 ? 12.202 7.340 -10.985 1.00 92.25 196 GLY A CA 1
ATOM 1577 C C . GLY A 1 196 ? 11.840 6.160 -10.079 1.00 92.25 196 GLY A C 1
ATOM 1578 O O . GLY A 1 196 ? 10.670 5.944 -9.778 1.00 92.25 196 GLY A O 1
ATOM 1579 N N . ALA A 1 197 ? 12.843 5.377 -9.668 1.00 93.88 197 ALA A N 1
ATOM 1580 C CA . ALA A 1 197 ? 12.668 4.232 -8.764 1.00 93.88 197 ALA A CA 1
ATOM 1581 C C . ALA A 1 197 ? 12.697 4.603 -7.270 1.00 93.88 197 ALA A C 1
ATOM 1583 O O . ALA A 1 197 ? 12.425 3.748 -6.427 1.00 93.88 197 ALA A O 1
ATOM 1584 N N . ASN A 1 198 ? 13.038 5.846 -6.926 1.00 95.69 198 ASN A N 1
ATOM 1585 C CA . ASN A 1 198 ? 12.991 6.296 -5.542 1.00 95.69 198 ASN A CA 1
ATOM 1586 C C . ASN A 1 198 ? 11.549 6.672 -5.222 1.00 95.69 198 ASN A C 1
ATOM 1588 O O . ASN A 1 198 ? 11.009 7.588 -5.837 1.00 95.69 198 ASN A O 1
ATOM 1592 N N . VAL A 1 199 ? 10.934 5.953 -4.288 1.00 96.62 199 VAL A N 1
ATOM 1593 C CA . VAL A 1 199 ? 9.528 6.131 -3.918 1.00 96.62 199 VAL A CA 1
ATOM 1594 C C . VAL A 1 199 ? 9.377 6.266 -2.414 1.00 96.62 199 VAL A C 1
ATOM 1596 O O . VAL A 1 199 ? 10.037 5.565 -1.646 1.00 96.62 199 VAL A O 1
ATOM 1599 N N . THR A 1 200 ? 8.475 7.144 -2.003 1.00 96.19 200 THR A N 1
ATOM 1600 C CA . THR A 1 200 ? 8.019 7.293 -0.624 1.00 96.19 200 THR A CA 1
ATOM 1601 C C . THR A 1 200 ? 6.501 7.223 -0.584 1.00 96.19 200 THR A C 1
ATOM 1603 O O . THR A 1 200 ? 5.819 7.517 -1.566 1.00 96.19 200 THR A O 1
ATOM 1606 N N . LEU A 1 201 ? 5.972 6.787 0.555 1.00 96.25 201 LEU A N 1
ATOM 1607 C CA . LEU A 1 201 ? 4.542 6.657 0.792 1.00 96.25 201 LEU A CA 1
ATOM 1608 C C . LEU A 1 201 ? 4.160 7.595 1.934 1.00 96.25 201 LEU A C 1
ATOM 1610 O O . LEU A 1 201 ? 4.844 7.616 2.958 1.00 96.25 201 LEU A O 1
ATOM 1614 N N . SER A 1 202 ? 3.106 8.382 1.747 1.00 95.62 202 SER A N 1
ATOM 1615 C CA . SER A 1 202 ? 2.559 9.229 2.805 1.00 95.62 202 SER A CA 1
ATOM 1616 C C . SER A 1 202 ? 1.843 8.398 3.868 1.00 95.62 202 SER A C 1
ATOM 1618 O O . SER A 1 202 ? 1.536 7.227 3.661 1.00 95.62 202 SER A O 1
ATOM 1620 N N . GLU A 1 203 ? 1.494 9.029 4.986 1.00 92.75 203 GLU A N 1
ATOM 1621 C CA . GLU A 1 203 ? 0.526 8.437 5.905 1.00 92.75 203 GLU A CA 1
ATOM 1622 C C . GLU A 1 203 ? -0.864 8.356 5.240 1.00 92.75 203 GLU A C 1
ATOM 1624 O O . GLU A 1 203 ? -1.223 9.235 4.442 1.00 92.75 203 GLU A O 1
ATOM 1629 N N . PRO A 1 204 ? -1.650 7.308 5.533 1.00 93.94 204 PRO A N 1
ATOM 1630 C CA . PRO A 1 204 ? -3.013 7.176 5.043 1.00 93.94 204 PRO A CA 1
ATOM 1631 C C . PRO A 1 204 ? -3.955 8.174 5.725 1.00 93.94 204 PRO A C 1
ATOM 1633 O O . PRO A 1 204 ? -3.972 8.294 6.951 1.00 93.94 204 PRO A O 1
ATOM 1636 N N . THR A 1 205 ? -4.792 8.829 4.925 1.00 95.06 205 THR A N 1
ATOM 1637 C CA . THR A 1 205 ? -5.820 9.778 5.374 1.00 95.06 205 THR A CA 1
ATOM 1638 C C . THR A 1 205 ? -7.203 9.185 5.118 1.00 95.06 205 THR A C 1
ATOM 1640 O O . THR A 1 205 ? -7.453 8.670 4.031 1.00 95.06 205 THR A O 1
ATOM 1643 N N . GLU A 1 206 ? -8.092 9.216 6.111 1.00 93.88 206 GLU A N 1
ATOM 1644 C CA . GLU A 1 206 ? -9.506 8.853 5.928 1.00 93.88 206 GLU A CA 1
ATOM 1645 C C . GLU A 1 206 ? -10.211 9.960 5.133 1.00 93.88 206 GLU A C 1
ATOM 1647 O O . GLU A 1 206 ? -9.992 11.142 5.403 1.00 93.88 206 GLU A O 1
ATOM 1652 N N . ILE A 1 207 ? -11.013 9.580 4.140 1.00 92.44 207 ILE A N 1
ATOM 1653 C CA . ILE A 1 207 ? -11.748 10.508 3.270 1.00 92.44 207 ILE A CA 1
ATOM 1654 C C . ILE A 1 207 ? -13.249 10.211 3.352 1.00 92.44 207 ILE A C 1
ATOM 1656 O O . ILE A 1 207 ? -13.641 9.057 3.535 1.00 92.44 207 ILE A O 1
ATOM 1660 N N . GLU A 1 208 ? -14.068 11.261 3.260 1.00 79.56 208 GLU A N 1
ATOM 1661 C CA . GLU A 1 208 ? -15.538 11.187 3.345 1.00 79.56 208 GLU A CA 1
ATOM 1662 C C . GLU A 1 208 ? -16.190 10.723 2.033 1.00 79.56 208 GLU A C 1
ATOM 1664 O O . GLU A 1 208 ? -15.773 11.196 0.950 1.00 79.56 208 GLU A O 1
#

Radius of gyration: 28.09 Å; chains: 1; bounding box: 79×64×66 Å